Protein AF-A0A9Q4C3S9-F1 (afdb_monomer_lite)

Organism: NCBI:txid2487751

Structure (mmCIF, N/CA/C/O backbone):
data_AF-A0A9Q4C3S9-F1
#
_entry.id   AF-A0A9Q4C3S9-F1
#
loop_
_atom_site.group_PDB
_atom_site.id
_atom_site.type_symbol
_atom_site.label_atom_id
_atom_site.label_alt_id
_atom_site.label_comp_id
_atom_site.label_asym_id
_atom_site.label_entity_id
_atom_site.label_seq_id
_atom_site.pdbx_PDB_ins_code
_atom_site.Cartn_x
_atom_site.Cartn_y
_atom_site.Cartn_z
_atom_site.occupancy
_atom_site.B_iso_or_equiv
_atom_site.auth_seq_id
_atom_site.auth_comp_id
_atom_site.auth_asym_id
_atom_site.auth_atom_id
_atom_site.pdbx_PDB_model_num
ATOM 1 N N . MET A 1 1 ? -2.714 23.798 -2.461 1.00 34.53 1 MET A N 1
ATOM 2 C CA . MET A 1 1 ? -2.244 24.152 -1.114 1.00 34.53 1 MET A CA 1
ATOM 3 C C . MET A 1 1 ? -1.285 23.068 -0.684 1.00 34.53 1 MET A C 1
ATOM 5 O O . MET A 1 1 ? -1.230 22.020 -1.309 1.00 34.53 1 MET A O 1
ATOM 9 N N . THR A 1 2 ? -0.421 23.395 0.258 1.00 41.03 2 THR A N 1
ATOM 10 C CA . THR A 1 2 ? 0.758 22.618 0.644 1.00 41.03 2 THR A CA 1
ATOM 11 C C . THR A 1 2 ? 0.337 21.403 1.474 1.00 41.03 2 THR A C 1
ATOM 13 O O . THR A 1 2 ? -0.752 21.423 2.033 1.00 41.03 2 THR A O 1
ATOM 16 N N . ALA A 1 3 ? 1.193 20.388 1.615 1.00 50.19 3 ALA A N 1
ATOM 17 C CA . ALA A 1 3 ? 0.978 19.125 2.346 1.00 50.19 3 ALA A CA 1
ATOM 18 C C . ALA A 1 3 ? 0.437 19.213 3.807 1.00 50.19 3 ALA A C 1
ATOM 20 O O . ALA A 1 3 ? 0.318 18.208 4.502 1.00 50.19 3 ALA A O 1
ATOM 21 N N . ALA A 1 4 ? 0.077 20.402 4.291 1.00 53.09 4 ALA A N 1
ATOM 22 C CA . ALA A 1 4 ? -0.572 20.691 5.562 1.00 53.09 4 ALA A CA 1
ATOM 23 C C . ALA A 1 4 ? -1.876 19.906 5.810 1.00 53.09 4 A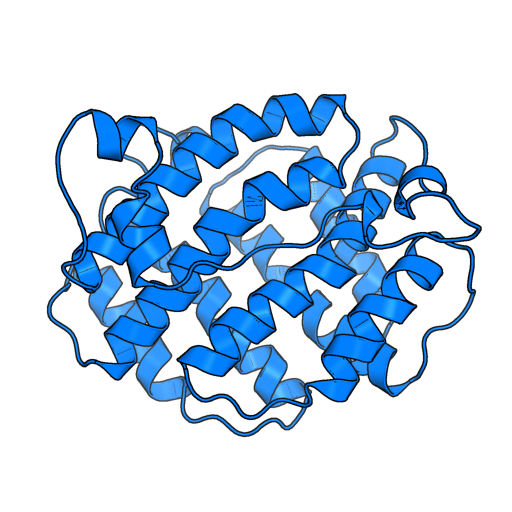LA A C 1
ATOM 25 O O . ALA A 1 4 ? -2.147 19.601 6.967 1.00 53.09 4 ALA A O 1
ATOM 26 N N . LYS A 1 5 ? -2.644 19.530 4.774 1.00 59.22 5 LYS A N 1
ATOM 27 C CA . LYS A 1 5 ? -3.830 18.660 4.923 1.00 59.22 5 LYS A CA 1
ATOM 28 C C . LYS A 1 5 ? -3.496 17.203 5.278 1.00 59.22 5 LYS A C 1
ATOM 30 O O . LYS A 1 5 ? -4.369 16.503 5.758 1.00 59.22 5 LYS A O 1
ATOM 35 N N . LEU A 1 6 ? -2.243 16.772 5.111 1.00 61.88 6 LEU A N 1
ATOM 36 C CA . LEU A 1 6 ? -1.779 15.426 5.478 1.00 61.88 6 LEU A CA 1
ATOM 37 C C . LEU A 1 6 ? -0.912 15.455 6.741 1.00 61.88 6 LEU A C 1
ATOM 39 O O . LEU A 1 6 ? -1.034 14.622 7.638 1.00 61.88 6 LEU A O 1
ATOM 43 N N . VAL A 1 7 ? -0.043 16.462 6.873 1.00 63.81 7 VAL A N 1
ATOM 44 C CA . VAL A 1 7 ? 0.947 16.521 7.966 1.00 63.81 7 VAL A CA 1
ATOM 45 C C . VAL A 1 7 ? 0.758 17.669 8.945 1.00 63.81 7 VAL A C 1
ATOM 47 O O . VAL A 1 7 ? 1.501 17.765 9.921 1.00 63.81 7 VAL A O 1
ATOM 50 N N . GLY A 1 8 ? -0.268 18.500 8.758 1.00 63.53 8 GLY A N 1
ATOM 51 C CA . GLY A 1 8 ? -0.639 19.525 9.729 1.00 63.53 8 GLY A CA 1
ATOM 52 C C . GLY A 1 8 ? -0.979 18.916 11.097 1.00 63.53 8 GLY A C 1
ATOM 53 O O . GLY A 1 8 ? -1.392 17.758 11.160 1.00 63.53 8 GLY A O 1
ATOM 54 N N . PRO A 1 9 ? -0.846 19.660 12.208 1.00 65.94 9 PRO A N 1
ATOM 55 C CA . PRO A 1 9 ? -1.067 19.118 13.555 1.00 65.94 9 PRO A CA 1
ATOM 56 C C . PRO A 1 9 ? -2.466 18.529 13.805 1.00 65.94 9 PRO A C 1
ATOM 58 O O . PRO A 1 9 ? -2.627 17.723 14.715 1.00 65.94 9 PRO A O 1
ATOM 61 N N . ARG A 1 10 ? -3.468 18.949 13.021 1.00 71.19 10 ARG A N 1
ATOM 62 C CA . ARG A 1 10 ? -4.856 18.461 13.087 1.00 71.19 10 ARG A CA 1
ATOM 63 C C . ARG A 1 10 ? -5.259 17.543 11.933 1.00 71.19 10 ARG A C 1
ATOM 65 O O . ARG A 1 10 ? -6.343 17.008 11.975 1.00 71.19 10 ARG A O 1
ATOM 72 N N . ALA A 1 11 ? -4.415 17.392 10.918 1.00 75.56 11 ALA A N 1
ATOM 73 C CA . ALA A 1 11 ? -4.713 16.530 9.779 1.00 75.56 11 ALA A CA 1
ATOM 74 C C . ALA A 1 11 ? -4.618 15.051 10.163 1.00 75.56 11 ALA A C 1
ATOM 76 O O . ALA A 1 11 ? -3.707 14.718 10.929 1.00 75.56 11 ALA A O 1
ATOM 77 N N . LEU A 1 12 ? -5.443 14.188 9.560 1.00 79.25 12 LEU A N 1
ATOM 78 C CA . LEU A 1 12 ? -5.367 12.723 9.695 1.00 79.25 12 LEU A CA 1
ATOM 79 C C . LEU A 1 12 ? -5.241 12.288 11.161 1.00 79.25 12 LEU A C 1
ATOM 81 O O . LEU A 1 12 ? -4.378 11.477 11.509 1.00 79.25 12 LEU A O 1
ATOM 85 N N . ARG A 1 13 ? -5.970 12.964 12.053 1.00 79.94 13 ARG A N 1
ATOM 86 C CA . ARG A 1 13 ? -5.838 12.744 13.494 1.00 79.94 13 ARG A CA 1
ATOM 87 C C . ARG A 1 13 ? -6.873 11.744 13.971 1.00 79.94 13 ARG A C 1
ATOM 89 O O . ARG A 1 13 ? -6.546 10.913 14.819 1.00 79.94 13 ARG A O 1
ATOM 96 N N . ASP A 1 14 ? -8.078 11.890 13.450 1.00 86.75 14 ASP A N 1
ATOM 97 C CA . ASP A 1 14 ? -9.255 11.148 13.856 1.00 86.75 14 ASP A CA 1
ATOM 98 C C . ASP A 1 14 ? -9.712 10.253 12.681 1.00 86.75 14 ASP A C 1
ATOM 100 O O . ASP A 1 14 ? -9.332 10.523 11.536 1.00 86.75 14 ASP A O 1
ATOM 104 N N . PRO A 1 15 ? -10.468 9.164 12.929 1.00 91.19 15 PRO A N 1
ATOM 105 C CA . PRO A 1 15 ? -10.855 8.217 11.877 1.00 91.19 15 PRO A CA 1
ATOM 106 C C . PRO A 1 15 ? -11.535 8.886 10.676 1.00 91.19 15 PRO A C 1
ATOM 108 O O . PRO A 1 15 ? -11.238 8.549 9.536 1.00 91.19 15 PRO A O 1
ATOM 111 N N . GLU A 1 16 ? -12.364 9.896 10.936 1.00 90.69 16 GLU A N 1
ATOM 112 C CA . GLU A 1 16 ? -13.110 10.665 9.934 1.00 90.69 16 GLU A CA 1
ATOM 113 C C . GLU A 1 16 ? -12.187 11.361 8.920 1.00 90.69 16 GLU A C 1
ATOM 115 O O . GLU A 1 16 ? -12.502 11.435 7.737 1.00 90.69 16 GLU A O 1
ATOM 120 N N . ASP A 1 17 ? -11.019 11.837 9.368 1.00 86.12 17 ASP A N 1
ATOM 121 C CA . ASP A 1 17 ? -10.041 12.499 8.497 1.00 86.12 17 ASP A CA 1
ATOM 122 C C . ASP A 1 17 ? -9.321 11.504 7.574 1.00 86.12 17 ASP A C 1
ATOM 124 O O . ASP A 1 17 ? -8.824 11.878 6.507 1.00 86.12 17 ASP A O 1
ATOM 128 N N . VAL A 1 18 ? -9.171 10.262 8.046 1.00 88.94 18 VAL A N 1
ATOM 129 C CA . VAL A 1 18 ? -8.422 9.195 7.371 1.00 88.94 18 VAL A CA 1
ATOM 130 C C . VAL A 1 18 ? -9.334 8.350 6.489 1.00 88.94 18 VAL A C 1
ATOM 132 O O . VAL A 1 18 ? -8.832 7.695 5.585 1.00 88.94 18 VAL A O 1
ATOM 135 N N . GLU A 1 19 ? -10.653 8.388 6.689 1.00 92.75 19 GLU A N 1
ATOM 136 C CA . GLU A 1 19 ? -11.596 7.576 5.918 1.00 92.75 19 GLU A CA 1
ATOM 137 C C . GLU A 1 19 ? -11.444 7.723 4.402 1.00 92.75 19 GLU A C 1
ATOM 139 O O . GLU A 1 19 ? -11.327 6.684 3.755 1.00 92.75 19 GLU A O 1
ATOM 144 N N . PRO A 1 20 ? -11.336 8.936 3.818 1.00 85.31 20 PRO A N 1
ATOM 145 C CA . PRO A 1 20 ? -11.212 9.052 2.368 1.00 85.31 20 PRO A CA 1
ATOM 146 C C . PRO A 1 20 ? -9.951 8.359 1.851 1.00 85.31 20 PRO A C 1
ATOM 148 O O . PRO A 1 20 ? -9.968 7.728 0.802 1.00 85.31 20 PRO A O 1
ATOM 151 N N . TYR A 1 21 ? -8.867 8.450 2.623 1.00 81.69 21 TYR A N 1
ATOM 152 C CA . TYR A 1 21 ? -7.589 7.821 2.321 1.00 81.69 21 TYR A CA 1
ATOM 153 C C . TYR A 1 21 ? -7.654 6.292 2.437 1.00 81.69 21 TYR A C 1
ATOM 155 O O . TYR A 1 21 ? -7.238 5.597 1.515 1.00 81.69 21 TYR A O 1
ATOM 163 N N . PHE A 1 22 ? -8.218 5.781 3.536 1.00 92.25 22 PHE A N 1
ATOM 164 C CA . PHE A 1 22 ? -8.431 4.348 3.756 1.00 92.25 22 PHE A CA 1
ATOM 165 C C . PHE A 1 22 ? -9.322 3.740 2.672 1.00 92.25 22 PHE A C 1
ATOM 167 O O . PHE A 1 22 ? -9.002 2.676 2.147 1.00 92.25 22 PHE A O 1
ATOM 174 N N . ARG A 1 23 ? -10.417 4.425 2.325 1.00 92.88 23 ARG A N 1
ATOM 175 C CA . ARG A 1 23 ? -11.394 3.953 1.347 1.00 92.88 23 ARG A CA 1
ATOM 176 C C . ARG A 1 23 ? -10.734 3.637 0.015 1.00 92.88 23 ARG A C 1
ATOM 178 O O . ARG A 1 23 ? -11.004 2.578 -0.527 1.00 92.88 23 ARG A O 1
ATOM 185 N N . PHE A 1 24 ? -9.837 4.496 -0.472 1.00 87.50 24 PHE A N 1
ATOM 186 C CA . PHE A 1 24 ? -9.165 4.221 -1.739 1.00 87.50 24 PHE A CA 1
ATOM 187 C C . PHE A 1 24 ? -8.281 2.968 -1.673 1.00 87.50 24 PHE A C 1
ATOM 189 O O . PHE A 1 24 ? -8.322 2.158 -2.586 1.00 87.50 24 PHE A O 1
ATOM 196 N N . GLY A 1 25 ? -7.529 2.761 -0.586 1.00 90.94 25 GLY A N 1
ATOM 197 C CA . GLY A 1 25 ? -6.740 1.534 -0.418 1.00 90.94 25 GLY A CA 1
ATOM 198 C C . GLY A 1 25 ? -7.613 0.281 -0.271 1.00 90.94 25 GLY A C 1
ATOM 199 O O . GLY A 1 25 ? -7.271 -0.782 -0.777 1.00 90.94 25 GLY A O 1
ATOM 200 N N . ALA A 1 26 ? -8.760 0.394 0.398 1.00 94.69 26 ALA A N 1
ATOM 201 C CA . ALA A 1 26 ? -9.690 -0.717 0.576 1.00 94.69 26 ALA A CA 1
ATOM 202 C C . ALA A 1 26 ? -10.427 -1.086 -0.728 1.00 94.69 26 ALA A C 1
ATOM 204 O O . ALA A 1 26 ? -10.546 -2.269 -1.040 1.00 94.69 26 ALA A O 1
ATOM 205 N N . GLU A 1 27 ? -10.879 -0.084 -1.491 1.00 93.19 27 GLU A N 1
ATOM 206 C CA . GLU A 1 27 ? -11.454 -0.244 -2.837 1.00 93.19 27 GLU A CA 1
ATOM 207 C C . GLU A 1 27 ? -10.416 -0.855 -3.793 1.00 93.19 27 GLU A C 1
ATOM 209 O O . GLU A 1 27 ? -10.721 -1.832 -4.468 1.00 93.19 27 GLU A O 1
ATOM 214 N N . TYR A 1 28 ? -9.159 -0.399 -3.747 1.00 91.31 28 TYR A N 1
ATOM 215 C CA . TYR A 1 28 ? -8.063 -0.948 -4.553 1.00 91.31 28 TYR A CA 1
ATOM 216 C C . TYR A 1 28 ? -7.867 -2.462 -4.370 1.00 91.31 28 TYR A C 1
ATOM 218 O O . TYR A 1 28 ? -7.682 -3.193 -5.343 1.00 91.31 28 TYR A O 1
ATOM 226 N N . VAL A 1 29 ? -7.933 -2.964 -3.130 1.00 94.88 29 VAL A N 1
ATOM 227 C CA . VAL A 1 29 ? -7.780 -4.408 -2.867 1.00 94.88 29 VAL A CA 1
ATOM 228 C C . VAL A 1 29 ? -8.888 -5.216 -3.543 1.00 94.88 29 VAL A C 1
ATOM 230 O O . VAL A 1 29 ? -8.618 -6.290 -4.087 1.00 94.88 29 VAL A O 1
ATOM 233 N N . VAL A 1 30 ? -10.118 -4.695 -3.502 1.00 95.50 30 VAL A N 1
ATOM 234 C CA . VAL A 1 30 ? -11.287 -5.292 -4.156 1.00 95.50 30 VAL A CA 1
ATOM 235 C C . VAL A 1 30 ? -11.129 -5.250 -5.670 1.00 95.50 30 VAL A C 1
ATOM 237 O O . VAL A 1 30 ? -11.227 -6.294 -6.302 1.00 95.50 30 VAL A O 1
ATOM 240 N N . ASP A 1 31 ? -10.801 -4.090 -6.234 1.00 93.25 31 ASP A N 1
ATOM 241 C CA . ASP A 1 31 ? -10.707 -3.900 -7.682 1.00 93.25 31 ASP A CA 1
ATOM 242 C C . ASP A 1 31 ? -9.634 -4.801 -8.312 1.00 93.25 31 ASP A C 1
ATOM 244 O O . ASP A 1 31 ? -9.866 -5.418 -9.356 1.00 93.25 31 ASP A O 1
ATOM 248 N N . VAL A 1 32 ? -8.470 -4.943 -7.664 1.00 94.31 32 VAL A N 1
ATOM 249 C CA . VAL A 1 32 ? -7.424 -5.876 -8.114 1.00 94.31 32 VAL A CA 1
ATOM 250 C C . VAL A 1 32 ? -7.902 -7.323 -7.997 1.00 94.31 32 VAL A C 1
ATOM 252 O O . VAL A 1 32 ? -7.694 -8.098 -8.931 1.00 94.31 32 VAL A O 1
ATOM 255 N N . ALA A 1 33 ? -8.558 -7.698 -6.892 1.00 96.06 33 ALA A N 1
ATOM 256 C CA . ALA A 1 33 ? -9.065 -9.058 -6.725 1.00 96.06 33 ALA A CA 1
ATOM 257 C C . ALA A 1 33 ? -10.107 -9.405 -7.803 1.00 96.06 33 ALA A C 1
ATOM 259 O O . ALA A 1 33 ? -9.981 -10.429 -8.473 1.00 96.06 33 ALA A O 1
ATOM 260 N N . ASP A 1 34 ? -11.075 -8.518 -8.035 1.00 95.31 34 ASP A N 1
ATOM 261 C CA . ASP A 1 34 ? -12.106 -8.671 -9.061 1.00 95.31 34 ASP A CA 1
ATOM 262 C C . ASP A 1 34 ? -11.497 -8.749 -10.468 1.00 95.31 34 ASP A C 1
ATOM 264 O O . ASP A 1 34 ? -11.872 -9.615 -11.263 1.00 95.31 34 ASP A O 1
ATOM 268 N N . THR A 1 35 ? -10.516 -7.891 -10.769 1.00 94.06 35 THR A N 1
ATOM 269 C CA . THR A 1 35 ? -9.832 -7.871 -12.074 1.00 94.06 35 THR A CA 1
ATOM 270 C C . THR A 1 35 ? -9.058 -9.162 -12.331 1.00 94.06 35 THR A C 1
ATOM 272 O O . THR A 1 35 ? -9.098 -9.692 -13.441 1.00 94.06 35 THR A O 1
ATOM 275 N N . MET A 1 36 ? -8.389 -9.698 -11.307 1.00 95.94 36 MET A N 1
ATOM 276 C CA . MET A 1 36 ? -7.619 -10.942 -11.404 1.00 95.94 36 MET A CA 1
ATOM 277 C C . MET A 1 36 ? -8.478 -12.208 -11.245 1.00 95.94 36 MET A C 1
ATOM 279 O O . MET A 1 36 ? -7.972 -13.321 -11.398 1.00 95.94 36 MET A O 1
ATOM 283 N N . GLY A 1 37 ? -9.775 -12.070 -10.941 1.00 96.38 37 GLY A N 1
ATOM 284 C CA . GLY A 1 37 ? -10.670 -13.199 -10.670 1.00 96.38 37 GLY A CA 1
ATOM 285 C C . GLY A 1 37 ? -10.353 -13.936 -9.363 1.00 96.38 37 GLY A C 1
ATOM 286 O O . GLY A 1 37 ? -10.619 -15.133 -9.239 1.00 96.38 37 GLY A O 1
ATOM 287 N N . TRP A 1 38 ? -9.757 -13.233 -8.406 1.00 97.50 38 TRP A N 1
ATOM 288 C CA . TRP A 1 38 ? -9.361 -13.712 -7.088 1.00 97.50 38 TRP A CA 1
ATOM 289 C C . TRP A 1 38 ? -10.532 -13.670 -6.099 1.00 97.50 38 TRP A C 1
ATOM 291 O O . TRP A 1 38 ? -11.330 -12.736 -6.080 1.00 97.50 38 TRP A O 1
ATOM 301 N N . SER A 1 39 ? -10.663 -14.711 -5.276 1.00 97.38 39 SER A N 1
ATOM 302 C CA . SER A 1 39 ? -11.813 -14.878 -4.380 1.00 97.38 39 SER A CA 1
ATOM 303 C C . SER A 1 39 ? -11.699 -13.979 -3.147 1.00 97.38 39 SER A C 1
ATOM 305 O O . SER A 1 39 ? -10.658 -13.945 -2.487 1.00 97.38 39 SER A O 1
ATOM 307 N N . HIS A 1 40 ? -12.783 -13.276 -2.799 1.00 96.94 40 HIS A N 1
ATOM 308 C CA . HIS A 1 40 ? -12.847 -12.419 -1.615 1.00 96.94 40 HIS A CA 1
ATOM 309 C C . HIS A 1 40 ? -14.294 -12.186 -1.134 1.00 96.94 40 HIS A C 1
ATOM 311 O O . HIS A 1 40 ? -15.263 -12.390 -1.865 1.00 96.94 40 HIS A O 1
ATOM 317 N N . THR A 1 41 ? -14.456 -11.719 0.111 1.00 94.50 41 THR A N 1
ATOM 318 C CA . THR A 1 41 ? -15.764 -11.349 0.700 1.00 94.50 41 THR A CA 1
ATOM 319 C C . THR A 1 41 ? -15.794 -9.911 1.224 1.00 94.50 41 THR A C 1
ATOM 321 O O . THR A 1 41 ? -16.568 -9.584 2.122 1.00 94.50 41 THR A O 1
ATOM 324 N N . LEU A 1 42 ? -14.928 -9.045 0.692 1.00 95.12 42 LEU A N 1
ATOM 325 C CA . LEU A 1 42 ? -14.623 -7.745 1.299 1.00 95.12 42 LEU A CA 1
ATOM 326 C C . LEU A 1 42 ? -15.687 -6.666 1.093 1.00 95.12 42 LEU A C 1
ATOM 328 O O . LEU A 1 42 ? -15.739 -5.753 1.906 1.00 95.12 42 LEU A O 1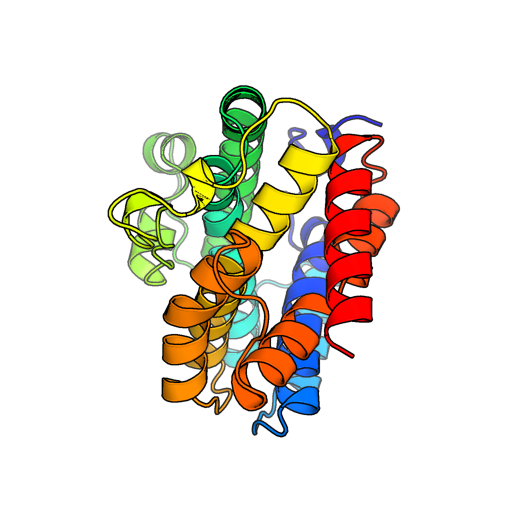
ATOM 332 N N . ASN A 1 43 ? -16.541 -6.756 0.067 1.00 92.56 43 ASN A N 1
ATOM 333 C CA . ASN A 1 43 ? -17.463 -5.672 -0.309 1.00 92.56 43 ASN A CA 1
ATOM 334 C C . ASN A 1 43 ? -18.263 -5.105 0.884 1.00 92.56 43 ASN A C 1
ATOM 336 O O . ASN A 1 43 ? -18.221 -3.906 1.150 1.00 92.56 43 ASN A O 1
ATOM 340 N N . GLY A 1 44 ? -18.910 -5.970 1.674 1.00 94.12 44 GLY A N 1
ATOM 341 C CA . GLY A 1 44 ? -19.652 -5.533 2.865 1.00 94.12 44 GLY A CA 1
ATOM 342 C C . GLY A 1 44 ? -18.757 -5.016 3.999 1.00 94.12 44 GLY A C 1
ATOM 343 O O . GLY A 1 44 ? -19.126 -4.079 4.704 1.00 94.12 44 GLY A O 1
ATOM 344 N N . THR A 1 45 ? -17.564 -5.591 4.166 1.00 97.06 45 THR A N 1
ATOM 345 C CA . THR A 1 45 ? -16.591 -5.167 5.185 1.00 97.06 45 THR A CA 1
ATOM 346 C C . THR A 1 45 ? -16.004 -3.790 4.861 1.00 97.06 45 THR A C 1
ATOM 348 O O . THR A 1 45 ? -15.841 -2.981 5.771 1.00 97.06 45 THR A O 1
ATOM 351 N N . VAL A 1 46 ? -15.741 -3.488 3.583 1.00 97.44 46 VAL A N 1
ATOM 352 C CA . VAL A 1 46 ? -15.269 -2.172 3.114 1.00 97.44 46 VAL A CA 1
ATOM 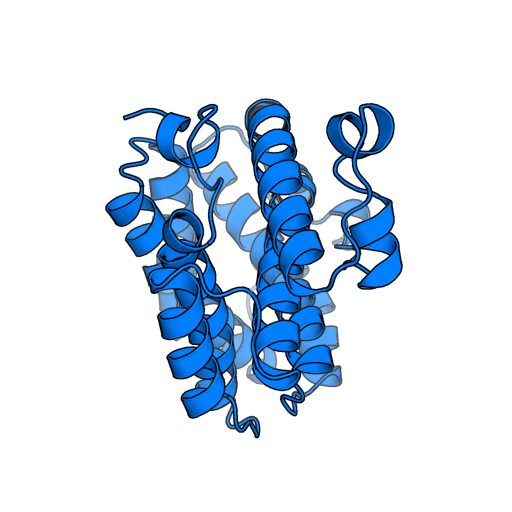353 C C . VAL A 1 46 ? -16.319 -1.098 3.386 1.00 97.44 46 VAL A C 1
ATOM 355 O O . VAL A 1 46 ? -15.991 -0.051 3.950 1.00 97.44 46 VAL A O 1
ATOM 358 N N . GLU A 1 47 ? -17.583 -1.358 3.040 1.00 97.12 47 GLU A N 1
ATOM 359 C CA . GLU A 1 47 ? -18.688 -0.428 3.296 1.00 97.12 47 GLU A CA 1
ATOM 360 C C . GLU A 1 47 ? -18.834 -0.117 4.793 1.00 97.12 47 GLU A C 1
ATOM 362 O O . GLU A 1 47 ? -18.893 1.056 5.182 1.00 97.12 47 GLU A O 1
ATOM 367 N N . GLU A 1 48 ? -18.829 -1.151 5.641 1.00 97.12 48 GLU A N 1
ATOM 368 C CA . GLU A 1 48 ? -18.929 -0.989 7.093 1.00 97.12 48 GLU A CA 1
ATOM 369 C C . GLU A 1 48 ? -17.711 -0.273 7.684 1.00 97.12 48 GLU A C 1
ATOM 371 O O . GLU A 1 48 ? -17.875 0.589 8.551 1.00 97.12 48 GLU A O 1
ATOM 376 N N . ALA A 1 49 ? -16.500 -0.573 7.205 1.00 97.56 49 ALA A N 1
ATOM 377 C CA . ALA A 1 49 ? -15.275 0.097 7.631 1.00 97.56 49 ALA A CA 1
ATOM 378 C C . ALA A 1 49 ? -15.321 1.599 7.326 1.00 97.56 49 ALA A C 1
ATOM 380 O O . ALA A 1 49 ? -15.089 2.425 8.213 1.00 97.56 49 ALA A O 1
ATOM 381 N N . CYS A 1 50 ? -15.700 1.960 6.098 1.00 96.94 50 CYS A N 1
ATOM 382 C CA . CYS A 1 50 ? -15.855 3.352 5.687 1.00 96.94 50 CYS A CA 1
ATOM 383 C C . CYS A 1 50 ? -16.936 4.060 6.518 1.00 96.94 50 CYS A C 1
ATOM 385 O O . CYS A 1 50 ? -16.738 5.174 7.004 1.00 96.94 50 CYS A O 1
ATOM 387 N N . GLU A 1 51 ? -18.083 3.414 6.748 1.00 97.38 51 GLU A N 1
ATOM 388 C CA . GLU A 1 51 ? -19.130 3.973 7.607 1.00 97.38 51 GLU A CA 1
ATOM 389 C C . GLU A 1 51 ? -18.657 4.141 9.060 1.00 97.38 51 GLU A C 1
ATOM 391 O O . GLU A 1 51 ? -18.952 5.153 9.701 1.00 97.38 51 GLU A O 1
ATOM 396 N N . ALA A 1 52 ? -17.935 3.167 9.611 1.00 97.06 52 ALA A N 1
ATOM 397 C CA . ALA A 1 52 ? -17.397 3.244 10.961 1.00 97.06 52 ALA A CA 1
ATOM 398 C C . ALA A 1 52 ? -16.419 4.414 11.107 1.00 97.06 52 ALA A C 1
ATOM 400 O O . ALA A 1 52 ? -16.595 5.228 12.016 1.00 97.06 52 ALA A O 1
ATOM 401 N N . MET A 1 53 ? -15.465 4.555 10.182 1.00 96.75 53 MET A N 1
ATOM 402 C CA . MET A 1 53 ? -14.495 5.651 10.197 1.00 96.75 53 MET A CA 1
ATOM 403 C C . MET A 1 53 ? -15.166 7.020 10.028 1.00 96.75 53 MET A C 1
ATOM 405 O O . MET A 1 53 ? -14.874 7.925 10.810 1.00 96.75 53 MET A O 1
ATOM 409 N N . ARG A 1 54 ? -16.132 7.164 9.104 1.00 95.81 54 ARG A N 1
ATOM 410 C CA . ARG A 1 54 ? -16.923 8.404 8.929 1.00 95.81 54 ARG A CA 1
ATOM 411 C C . ARG A 1 54 ? -17.696 8.825 10.174 1.00 95.81 54 ARG A C 1
ATOM 413 O O . ARG A 1 54 ? -17.941 10.009 10.365 1.00 95.81 54 ARG A O 1
ATOM 420 N N . ASN A 1 55 ? -18.098 7.866 11.004 1.00 95.44 55 ASN A N 1
ATOM 421 C CA . ASN A 1 55 ? -18.814 8.122 12.253 1.00 95.44 55 ASN A CA 1
ATOM 422 C C . ASN A 1 55 ? -17.889 8.134 13.485 1.00 95.44 55 ASN A C 1
ATOM 424 O O . ASN A 1 55 ? -18.383 8.119 14.614 1.00 95.44 55 ASN A O 1
ATOM 428 N N . GLY A 1 56 ? -16.563 8.091 13.295 1.00 94.31 56 GLY A N 1
ATOM 429 C CA . GLY A 1 56 ? -15.586 8.059 14.386 1.00 94.31 56 GLY A CA 1
ATOM 430 C C . GLY A 1 56 ? -15.679 6.814 15.280 1.00 94.31 56 GLY A C 1
ATOM 431 O O . GLY A 1 56 ? -15.208 6.838 16.419 1.00 94.31 56 GLY A O 1
ATOM 432 N N . ARG A 1 57 ? -16.305 5.730 14.803 1.00 95.69 57 ARG A N 1
ATOM 433 C CA . ARG A 1 57 ? -16.476 4.484 15.559 1.00 95.69 57 ARG A CA 1
ATOM 434 C C . ARG A 1 57 ? -15.205 3.646 15.477 1.00 95.69 57 ARG A C 1
ATOM 436 O O . ARG A 1 57 ? -14.784 3.249 14.392 1.00 95.69 57 ARG A O 1
ATOM 443 N N . THR A 1 58 ? -14.623 3.370 16.640 1.00 94.19 58 THR A N 1
ATOM 444 C CA . THR A 1 58 ? -13.429 2.521 16.787 1.00 94.19 58 THR A CA 1
ATOM 445 C C . THR A 1 58 ? -13.732 1.164 17.416 1.00 94.19 58 THR A C 1
ATOM 447 O O . THR A 1 58 ? -12.876 0.296 17.393 1.00 94.19 58 THR A O 1
ATOM 450 N N . ASP A 1 59 ? -14.928 0.992 17.983 1.00 94.75 59 ASP A N 1
ATOM 451 C CA . ASP A 1 59 ? -15.459 -0.298 18.432 1.00 94.75 59 ASP A CA 1
ATOM 452 C C . ASP A 1 59 ? -16.226 -0.915 17.256 1.00 94.75 59 ASP A C 1
ATOM 454 O O . ASP A 1 59 ? -17.326 -0.467 16.913 1.00 94.75 59 ASP A O 1
ATOM 458 N N . VAL A 1 60 ? -15.574 -1.840 16.556 1.00 96.56 60 VAL A N 1
ATOM 459 C CA . VAL A 1 60 ? -16.032 -2.444 15.298 1.00 96.56 60 VAL A CA 1
ATOM 460 C C . VAL A 1 60 ? -15.835 -3.957 15.352 1.00 96.56 60 VAL A C 1
ATOM 462 O O . VAL A 1 60 ? -15.185 -4.475 16.255 1.00 96.56 60 VAL A O 1
ATOM 465 N N . ARG A 1 61 ? -16.418 -4.681 14.394 1.00 96.81 61 ARG A N 1
ATOM 466 C CA . ARG A 1 61 ? -16.228 -6.132 14.270 1.00 96.81 61 ARG A CA 1
ATOM 467 C C . ARG A 1 61 ? -14.769 -6.460 13.912 1.00 96.81 61 ARG A C 1
ATOM 469 O O . ARG A 1 61 ? -14.116 -5.672 13.232 1.00 96.81 61 ARG A O 1
ATOM 476 N N . ASP A 1 62 ? -14.287 -7.633 14.316 1.00 96.88 62 ASP A N 1
ATOM 477 C CA . ASP A 1 62 ? -12.887 -8.055 14.130 1.00 96.88 62 ASP A CA 1
ATOM 478 C C . ASP A 1 62 ? -12.424 -8.033 12.658 1.00 96.88 62 ASP A C 1
ATOM 480 O O . ASP A 1 62 ? -11.284 -7.672 12.363 1.00 96.88 62 ASP A O 1
ATOM 484 N N . ASP A 1 63 ? -13.301 -8.386 11.713 1.00 97.12 63 ASP A N 1
ATOM 485 C CA . ASP A 1 63 ? -13.026 -8.342 10.270 1.00 97.12 63 ASP A CA 1
ATOM 486 C C . ASP A 1 63 ? -12.858 -6.901 9.761 1.00 97.12 63 ASP A C 1
ATOM 488 O O . ASP A 1 63 ? -11.949 -6.611 8.980 1.00 97.12 63 ASP A O 1
ATOM 492 N N . VAL A 1 64 ? -13.691 -5.981 10.253 1.00 98.06 64 VAL A N 1
ATOM 493 C CA . VAL A 1 64 ? -13.604 -4.541 9.967 1.00 98.06 64 VAL A CA 1
ATOM 494 C C . VAL A 1 64 ? -12.339 -3.936 10.578 1.00 98.06 64 VAL A C 1
ATOM 496 O O . VAL A 1 64 ? -11.634 -3.181 9.908 1.00 98.06 64 VAL A O 1
ATOM 499 N N . GLU A 1 65 ? -12.018 -4.287 11.826 1.00 97.88 65 GLU A N 1
ATOM 500 C CA . GLU A 1 65 ? -10.783 -3.865 12.494 1.00 97.88 65 GLU A CA 1
ATOM 501 C C . GLU A 1 65 ? -9.551 -4.321 11.706 1.00 97.88 65 GLU A C 1
ATOM 503 O O . GLU A 1 65 ? -8.667 -3.512 11.415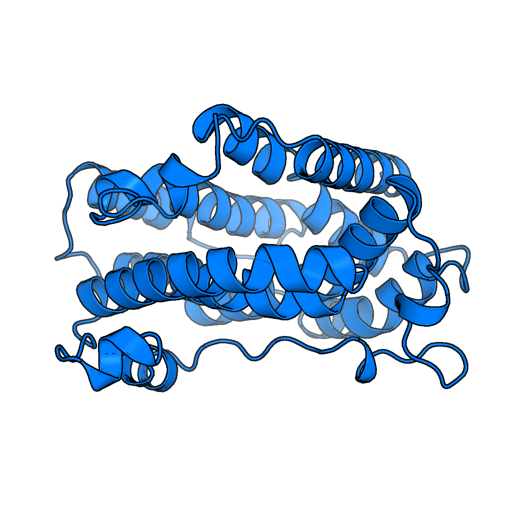 1.00 97.88 65 GLU A O 1
ATOM 508 N N . THR A 1 66 ? -9.521 -5.599 11.318 1.00 97.69 66 THR A N 1
ATOM 509 C CA . THR A 1 66 ? -8.407 -6.206 10.581 1.00 97.69 66 THR A CA 1
ATOM 510 C C . THR A 1 66 ? -8.193 -5.518 9.238 1.00 97.69 66 THR A C 1
ATOM 512 O O . THR A 1 66 ? -7.054 -5.192 8.897 1.00 97.69 66 THR A O 1
ATOM 515 N N . LEU A 1 67 ? -9.269 -5.232 8.497 1.00 98.25 67 LEU A N 1
ATOM 516 C CA . LEU A 1 67 ? -9.194 -4.498 7.234 1.00 98.25 67 LEU A CA 1
ATOM 517 C C . LEU A 1 67 ? -8.624 -3.085 7.434 1.00 98.25 67 LEU A C 1
ATOM 519 O O . LEU A 1 67 ? -7.656 -2.715 6.766 1.00 98.25 67 LEU A O 1
ATOM 523 N N . ILE A 1 68 ? -9.180 -2.313 8.377 1.00 97.88 68 ILE A N 1
ATOM 524 C CA . ILE A 1 68 ? -8.724 -0.943 8.666 1.00 97.88 68 ILE A CA 1
ATOM 525 C C . ILE A 1 68 ? -7.253 -0.944 9.075 1.00 97.88 68 ILE A C 1
ATOM 527 O O . ILE A 1 68 ? -6.452 -0.187 8.523 1.00 97.88 68 ILE A O 1
ATOM 531 N N . ALA A 1 69 ? -6.881 -1.797 10.029 1.00 97.12 69 ALA A N 1
ATOM 532 C CA . ALA A 1 69 ? -5.521 -1.872 10.536 1.00 97.12 69 ALA A CA 1
ATOM 533 C C . ALA A 1 69 ? -4.527 -2.262 9.435 1.00 97.12 69 ALA A C 1
ATOM 535 O O . ALA A 1 69 ? -3.479 -1.626 9.324 1.00 97.12 69 ALA A O 1
ATOM 536 N N . SER A 1 70 ? -4.865 -3.248 8.600 1.00 97.44 70 SER A N 1
ATOM 537 C CA . SER A 1 70 ? -3.975 -3.740 7.543 1.00 97.44 70 SER A CA 1
ATOM 538 C C . SER A 1 70 ? -3.703 -2.667 6.491 1.00 97.44 70 SER A C 1
ATOM 540 O O . SER A 1 70 ? -2.543 -2.335 6.249 1.00 97.44 70 SER A O 1
ATOM 542 N N . VAL A 1 71 ? -4.748 -2.045 5.938 1.00 96.75 71 VAL A N 1
ATOM 543 C CA . VAL A 1 71 ? -4.602 -0.972 4.936 1.00 96.75 71 VAL A CA 1
ATOM 544 C C . VAL A 1 71 ? -3.812 0.206 5.517 1.00 96.75 71 VAL A C 1
ATOM 546 O O . VAL A 1 71 ? -2.818 0.654 4.944 1.00 96.75 71 VAL A O 1
ATOM 549 N N . VAL A 1 72 ? -4.183 0.669 6.715 1.00 95.19 72 VAL A N 1
ATOM 550 C CA . VAL A 1 72 ? -3.552 1.838 7.346 1.00 95.19 72 VAL A CA 1
ATOM 551 C C . VAL A 1 72 ? -2.082 1.581 7.705 1.00 95.19 72 VAL A C 1
ATOM 553 O O . VAL A 1 72 ? -1.256 2.490 7.577 1.00 95.19 72 VAL A O 1
ATOM 556 N N . VAL A 1 73 ? -1.721 0.375 8.157 1.00 96.19 73 VAL A N 1
ATOM 557 C CA . VAL A 1 73 ? -0.321 0.011 8.449 1.00 96.19 73 VAL A CA 1
ATOM 558 C C . VAL A 1 73 ? 0.497 -0.106 7.169 1.00 96.19 73 VAL A C 1
ATOM 560 O O . VAL A 1 73 ? 1.612 0.424 7.130 1.00 96.19 73 VAL A O 1
ATOM 563 N N . ALA A 1 74 ? -0.043 -0.753 6.136 1.00 95.12 74 ALA A N 1
ATOM 564 C CA . ALA A 1 74 ? 0.622 -0.887 4.845 1.00 95.12 74 ALA A CA 1
ATOM 565 C C . ALA A 1 74 ? 0.956 0.496 4.263 1.00 95.12 74 ALA A C 1
ATOM 567 O O . ALA A 1 74 ? 2.110 0.786 3.936 1.00 95.12 74 ALA A O 1
ATOM 568 N N . ASP A 1 75 ? -0.009 1.414 4.303 1.00 92.31 75 ASP A N 1
ATOM 569 C CA . ASP A 1 75 ? 0.166 2.805 3.892 1.00 92.31 75 ASP A CA 1
ATOM 570 C C . ASP A 1 75 ? 1.166 3.582 4.750 1.00 92.31 75 ASP A C 1
ATOM 572 O O . ASP A 1 75 ? 1.981 4.363 4.243 1.00 92.31 75 ASP A O 1
ATOM 576 N N . ALA A 1 76 ? 1.134 3.380 6.069 1.00 92.38 76 ALA A N 1
ATOM 577 C CA . ALA A 1 76 ? 2.079 4.015 6.978 1.00 92.38 76 ALA A CA 1
ATOM 578 C C . ALA A 1 76 ? 3.526 3.635 6.653 1.00 92.38 76 ALA A C 1
ATOM 580 O O . ALA A 1 76 ? 4.441 4.460 6.787 1.00 92.38 76 ALA A O 1
ATOM 581 N N . GLU A 1 77 ? 3.732 2.385 6.251 1.00 93.19 77 GLU A N 1
ATOM 582 C CA . GLU A 1 77 ? 5.041 1.841 5.940 1.00 93.19 77 GLU A CA 1
ATOM 583 C C . GLU A 1 77 ? 5.472 2.085 4.494 1.00 93.19 77 GLU A C 1
ATOM 585 O O . GLU A 1 77 ? 6.676 2.101 4.280 1.00 93.19 77 GLU A O 1
ATOM 590 N N . TYR A 1 78 ? 4.568 2.380 3.553 1.00 90.88 78 TYR A N 1
ATOM 591 C CA . TYR A 1 78 ? 4.853 2.542 2.116 1.00 90.88 78 TYR A CA 1
ATOM 592 C C . TYR A 1 78 ? 5.744 3.747 1.755 1.00 90.88 78 TYR A C 1
ATOM 594 O O . TYR A 1 78 ? 6.720 3.655 1.001 1.00 90.88 78 TYR A O 1
ATOM 602 N N . TRP A 1 79 ? 5.443 4.920 2.324 1.00 84.75 79 TRP A N 1
ATOM 603 C CA . TRP A 1 79 ? 6.001 6.199 1.857 1.00 84.75 79 TRP A CA 1
ATOM 604 C C . TRP A 1 79 ? 7.512 6.362 2.069 1.00 84.75 79 TRP A C 1
ATOM 606 O O . TRP A 1 79 ? 8.180 7.122 1.361 1.00 84.75 79 TRP A O 1
ATOM 616 N N . HIS A 1 80 ? 8.073 5.704 3.084 1.00 85.69 80 HIS A N 1
ATOM 617 C CA . HIS A 1 80 ? 9.513 5.756 3.337 1.00 85.69 80 HIS A CA 1
ATOM 618 C C . HIS A 1 80 ? 10.325 4.857 2.373 1.00 85.69 80 HIS A C 1
ATOM 620 O O . HIS A 1 80 ? 11.318 5.348 1.825 1.00 85.69 80 HIS A O 1
ATOM 626 N N . PRO A 1 81 ? 9.941 3.587 2.148 1.00 90.69 81 PRO A N 1
ATOM 627 C CA . PRO A 1 81 ? 10.439 2.710 1.093 1.00 90.69 81 PRO A CA 1
ATOM 628 C C . PRO A 1 81 ? 10.410 3.320 -0.301 1.00 90.69 81 PRO A C 1
ATOM 630 O O . PRO A 1 81 ? 11.485 3.407 -0.891 1.00 90.69 81 PRO A O 1
ATOM 633 N N . ILE A 1 82 ? 9.269 3.824 -0.795 1.00 87.25 82 ILE A N 1
ATOM 634 C CA . ILE A 1 82 ? 9.197 4.388 -2.159 1.00 87.25 82 ILE A CA 1
ATOM 635 C C . ILE A 1 82 ? 10.188 5.543 -2.345 1.00 87.25 82 ILE A C 1
ATOM 637 O O . ILE A 1 82 ? 10.853 5.658 -3.372 1.00 87.25 82 ILE A O 1
ATOM 641 N N . GLY A 1 83 ? 10.428 6.331 -1.291 1.00 88.38 83 GLY A N 1
ATOM 642 C CA . GLY A 1 83 ? 11.453 7.373 -1.288 1.00 88.38 83 GLY A CA 1
ATOM 643 C C . GLY A 1 83 ? 12.865 6.880 -1.638 1.00 88.38 83 GLY A C 1
ATOM 644 O O . GLY A 1 83 ? 13.664 7.672 -2.128 1.00 88.38 83 GLY A O 1
ATOM 645 N N . ARG A 1 84 ? 13.192 5.597 -1.423 1.00 90.81 84 ARG A N 1
ATOM 646 C CA . ARG A 1 84 ? 14.488 4.994 -1.797 1.00 90.81 84 ARG A CA 1
ATOM 647 C C . ARG A 1 84 ? 14.600 4.718 -3.296 1.00 90.81 84 ARG A C 1
ATOM 649 O O . ARG A 1 84 ? 15.717 4.706 -3.806 1.00 90.81 84 ARG A O 1
ATOM 656 N N . TRP A 1 85 ? 13.474 4.520 -3.973 1.00 91.25 85 TRP A N 1
ATOM 657 C CA . TRP A 1 85 ? 13.391 4.285 -5.415 1.00 91.25 85 TRP A CA 1
ATOM 658 C C . TRP A 1 85 ? 13.455 5.595 -6.211 1.00 91.25 85 TRP A C 1
ATOM 660 O O . TRP A 1 85 ? 13.997 5.638 -7.314 1.00 91.25 85 TRP A O 1
ATOM 670 N N . LEU A 1 86 ? 13.006 6.702 -5.613 1.00 87.56 86 LEU A N 1
ATOM 671 C CA . LEU A 1 86 ? 13.042 8.039 -6.210 1.00 87.56 86 LEU A CA 1
ATOM 672 C C . LEU A 1 86 ? 14.470 8.623 -6.326 1.00 87.56 86 LEU A C 1
ATOM 674 O O . LEU A 1 86 ? 15.396 8.216 -5.616 1.00 87.56 86 LEU A O 1
ATOM 678 N N . PRO A 1 87 ? 14.696 9.639 -7.187 1.00 84.62 87 PRO A N 1
ATOM 679 C CA . PRO A 1 87 ? 15.955 10.382 -7.187 1.00 84.62 87 PRO A CA 1
ATOM 680 C C . PRO A 1 87 ? 16.254 11.004 -5.810 1.00 84.62 87 PRO A C 1
ATOM 682 O O . PRO A 1 87 ? 15.365 11.535 -5.141 1.00 84.62 87 PRO A O 1
ATOM 685 N N . ARG A 1 88 ? 17.534 11.003 -5.403 1.00 79.62 88 ARG A N 1
ATOM 686 C CA . ARG A 1 88 ? 17.987 11.353 -4.035 1.00 79.62 88 ARG A CA 1
ATOM 687 C C . ARG A 1 88 ? 17.455 12.692 -3.502 1.00 79.62 88 ARG A C 1
ATOM 689 O O . ARG A 1 88 ? 17.179 12.805 -2.310 1.00 79.62 88 ARG A O 1
ATOM 696 N N . GLY A 1 89 ? 17.308 13.700 -4.364 1.00 71.19 89 GLY A N 1
ATOM 697 C CA . GLY A 1 89 ? 16.761 15.006 -3.975 1.00 71.19 89 GLY A CA 1
ATOM 698 C C . GLY A 1 89 ? 15.308 14.925 -3.490 1.00 71.19 89 GLY A C 1
ATOM 699 O O . GLY A 1 89 ? 14.951 15.553 -2.495 1.00 71.19 89 GLY A O 1
ATOM 700 N N . TYR A 1 90 ? 14.490 14.092 -4.135 1.00 70.94 90 TYR A N 1
ATOM 701 C CA . TYR A 1 90 ? 13.090 13.877 -3.766 1.00 70.94 90 TYR A CA 1
ATOM 702 C C . TYR A 1 90 ? 12.948 12.979 -2.539 1.00 70.94 90 TYR A C 1
ATOM 704 O O . TYR A 1 90 ? 12.120 13.257 -1.673 1.00 70.94 90 TYR A O 1
ATOM 712 N N . ALA A 1 91 ? 13.820 11.976 -2.403 1.00 76.94 91 ALA A N 1
ATOM 713 C CA . ALA A 1 91 ? 13.893 11.128 -1.214 1.00 76.94 91 ALA A CA 1
ATOM 714 C C . ALA A 1 91 ? 14.035 11.953 0.080 1.00 76.94 91 ALA A C 1
ATOM 716 O O . ALA A 1 91 ? 13.387 11.678 1.093 1.00 76.94 91 ALA A O 1
ATOM 717 N N . LEU A 1 92 ? 14.866 13.003 0.043 1.00 75.44 92 LEU A N 1
ATOM 718 C CA . LEU A 1 92 ? 15.088 13.883 1.189 1.00 75.44 92 LEU A CA 1
ATOM 719 C C . LEU A 1 92 ? 13.846 14.719 1.530 1.00 75.44 92 LEU A C 1
ATOM 721 O O . LEU A 1 92 ? 13.511 14.849 2.707 1.00 75.44 92 LEU A O 1
ATOM 725 N N . LEU A 1 93 ? 13.153 15.245 0.513 1.00 72.19 93 LEU A N 1
ATOM 726 C CA . LEU A 1 93 ? 11.908 16.003 0.685 1.00 72.19 93 LEU A CA 1
ATOM 727 C C . LEU A 1 93 ? 10.803 15.138 1.306 1.00 72.19 93 LEU A C 1
ATOM 729 O O . LEU A 1 93 ? 10.103 15.584 2.215 1.00 72.19 93 LEU A O 1
ATOM 733 N N . MET A 1 94 ? 10.687 13.886 0.861 1.00 75.19 94 MET A N 1
ATOM 734 C CA . MET A 1 94 ? 9.647 12.968 1.327 1.00 75.19 94 MET A CA 1
ATOM 735 C C . MET A 1 94 ? 9.881 12.469 2.753 1.00 75.19 94 MET A C 1
ATOM 737 O O . MET A 1 94 ? 8.916 12.183 3.450 1.00 75.19 94 MET A O 1
ATOM 741 N N . ARG A 1 95 ? 11.126 12.431 3.244 1.00 79.94 95 ARG A N 1
ATOM 742 C CA . ARG A 1 95 ? 11.464 11.828 4.547 1.00 79.94 95 ARG A CA 1
ATOM 743 C C . ARG A 1 95 ? 10.721 12.440 5.740 1.00 79.94 95 ARG A C 1
ATOM 745 O O . ARG A 1 95 ? 10.318 11.721 6.652 1.00 79.94 95 ARG A O 1
ATOM 752 N N . GLY A 1 96 ? 10.581 13.766 5.775 1.00 75.88 96 GLY A N 1
ATOM 753 C CA . GLY A 1 96 ? 9.873 14.449 6.864 1.00 75.88 96 GLY A CA 1
ATOM 754 C C . GLY A 1 96 ? 8.361 14.231 6.794 1.00 75.88 96 GLY A C 1
ATOM 755 O O . GLY A 1 96 ? 7.720 13.984 7.817 1.00 75.88 96 GLY A O 1
ATOM 756 N N . LEU A 1 97 ? 7.819 14.282 5.575 1.00 78.06 97 LEU A N 1
ATOM 757 C CA . LEU A 1 97 ? 6.407 14.054 5.286 1.00 78.06 97 LEU A CA 1
ATOM 758 C C . LEU A 1 97 ? 6.003 12.614 5.625 1.00 78.06 97 LEU A C 1
ATOM 760 O O . LEU A 1 97 ? 5.060 12.408 6.385 1.00 78.06 97 LEU A O 1
ATOM 764 N N . SER A 1 98 ? 6.774 11.640 5.137 1.00 83.00 98 SER A N 1
ATOM 765 C CA . SER A 1 98 ? 6.539 10.213 5.339 1.00 83.00 98 SER A CA 1
ATOM 766 C C . SER A 1 98 ? 6.592 9.852 6.818 1.00 83.00 98 SER A C 1
ATOM 768 O O . SER A 1 98 ? 5.725 9.137 7.300 1.00 83.00 98 SER A O 1
ATOM 770 N N . HIS A 1 99 ? 7.545 10.400 7.584 1.00 86.50 99 HIS A N 1
ATOM 771 C CA . HIS A 1 99 ? 7.618 10.140 9.026 1.00 86.50 99 HIS A CA 1
ATOM 772 C C . HIS A 1 99 ? 6.420 10.721 9.781 1.00 86.50 99 HIS A C 1
ATOM 774 O O . HIS A 1 99 ? 5.927 10.118 10.733 1.00 86.50 99 HIS A O 1
ATOM 780 N N . ALA A 1 100 ? 5.936 11.897 9.378 1.00 84.69 100 ALA A N 1
ATOM 781 C CA . ALA A 1 100 ? 4.759 12.494 9.993 1.00 84.69 100 ALA A CA 1
ATOM 782 C C . ALA A 1 100 ? 3.480 11.711 9.675 1.00 84.69 100 ALA A C 1
ATOM 784 O O . ALA A 1 100 ? 2.703 11.472 10.598 1.00 84.69 100 ALA A O 1
ATOM 785 N N . LEU A 1 101 ? 3.294 11.297 8.421 1.00 85.75 101 LEU A N 1
ATOM 786 C CA . LEU A 1 101 ? 2.157 10.489 7.985 1.00 85.75 101 LEU A CA 1
ATOM 787 C C . LEU A 1 101 ? 2.162 9.116 8.666 1.00 85.75 101 LEU A C 1
ATOM 789 O O . LEU A 1 101 ? 1.200 8.763 9.342 1.00 85.75 101 LEU A O 1
ATOM 793 N N . ARG A 1 102 ? 3.302 8.422 8.623 1.00 91.38 102 ARG A N 1
ATOM 794 C CA . ARG A 1 102 ? 3.517 7.130 9.280 1.00 91.38 102 ARG A CA 1
ATOM 795 C C . ARG A 1 102 ? 3.116 7.133 10.750 1.00 91.38 102 ARG A C 1
ATOM 797 O O . ARG A 1 102 ? 2.408 6.244 11.200 1.00 91.38 102 ARG A O 1
ATOM 804 N N . ARG A 1 103 ? 3.532 8.151 11.513 1.00 91.06 103 ARG A N 1
ATOM 805 C CA . ARG A 1 103 ? 3.146 8.277 12.930 1.00 91.06 103 ARG A CA 1
ATOM 806 C C . ARG A 1 103 ? 1.636 8.329 13.127 1.00 91.06 103 ARG A C 1
ATOM 808 O O . ARG A 1 103 ? 1.141 7.763 14.092 1.00 91.06 103 ARG A O 1
ATOM 815 N N . LYS A 1 104 ? 0.932 9.068 12.272 1.00 91.31 104 LYS A N 1
ATOM 816 C CA . LYS A 1 104 ? -0.513 9.272 12.402 1.00 91.31 104 LYS A CA 1
ATOM 817 C C . LYS A 1 104 ? -1.278 8.005 12.056 1.00 91.31 104 LYS A C 1
ATOM 819 O O . LYS A 1 104 ? -2.118 7.588 12.842 1.00 91.31 104 LYS A O 1
ATOM 824 N N . LEU A 1 105 ? -0.909 7.371 10.948 1.00 93.50 105 LEU A N 1
ATOM 825 C CA . LEU A 1 105 ? -1.523 6.132 10.489 1.00 93.50 105 LEU A CA 1
ATOM 826 C C . LEU A 1 105 ? -1.275 4.986 11.483 1.00 93.50 105 LEU A C 1
ATOM 828 O O . LEU A 1 105 ? -2.228 4.380 11.956 1.00 93.50 105 LEU A O 1
ATOM 832 N N . LEU A 1 106 ? -0.035 4.777 11.944 1.00 94.44 106 LEU A N 1
ATOM 833 C CA . LEU A 1 106 ? 0.245 3.755 12.966 1.00 94.44 106 LEU A CA 1
ATOM 834 C C . LEU A 1 106 ? -0.450 4.040 14.297 1.00 94.44 106 LEU A C 1
ATOM 836 O O . LEU A 1 106 ? -0.873 3.121 14.988 1.00 94.44 106 LEU A O 1
ATOM 840 N N . ARG A 1 107 ? -0.597 5.313 14.676 1.00 93.44 107 ARG A N 1
ATOM 841 C CA . ARG A 1 107 ? -1.400 5.654 15.849 1.00 93.44 107 ARG A CA 1
ATOM 842 C C . ARG A 1 107 ? -2.857 5.239 15.658 1.00 93.44 107 ARG A C 1
ATOM 844 O O . ARG A 1 107 ? -3.423 4.687 16.592 1.00 93.44 107 ARG A O 1
ATOM 851 N N . LEU A 1 108 ? -3.448 5.520 14.498 1.00 93.75 108 LEU A N 1
ATOM 852 C CA . LEU A 1 108 ? -4.833 5.162 14.203 1.00 93.75 108 LEU A CA 1
ATOM 853 C C . LEU A 1 108 ? -5.029 3.641 14.193 1.00 93.75 108 LEU A C 1
ATOM 855 O O . LEU A 1 108 ? -5.927 3.154 14.873 1.00 93.75 108 LEU A O 1
ATOM 859 N N . ALA A 1 109 ? -4.148 2.896 13.524 1.00 95.06 109 ALA A N 1
ATOM 860 C CA . ALA A 1 109 ? -4.156 1.433 13.561 1.00 95.06 109 ALA A CA 1
ATOM 861 C C . ALA A 1 109 ? -4.059 0.907 15.003 1.00 95.06 109 ALA A C 1
ATOM 863 O O . ALA A 1 109 ? -4.795 0.005 15.395 1.00 95.06 109 ALA A O 1
ATOM 864 N N . GLY A 1 110 ? -3.216 1.532 15.832 1.00 94.00 110 GLY A N 1
ATOM 865 C CA . GLY A 1 110 ? -3.109 1.203 17.251 1.00 94.00 110 GLY A CA 1
ATOM 866 C C . GLY A 1 110 ? -4.346 1.544 18.088 1.00 94.00 110 GLY A C 1
ATOM 867 O O . GLY A 1 110 ? -4.550 0.932 19.132 1.00 94.00 110 GLY A O 1
ATOM 868 N N . VAL A 1 111 ? -5.153 2.526 17.669 1.00 93.31 111 VAL A N 1
ATOM 869 C CA . VAL A 1 111 ? -6.429 2.865 18.323 1.00 93.31 111 VAL A CA 1
ATOM 870 C C . VAL A 1 111 ? -7.483 1.808 18.020 1.00 93.31 111 VAL A C 1
ATOM 872 O O . VAL A 1 111 ? -8.147 1.375 18.954 1.00 93.31 111 VAL A O 1
ATOM 875 N N . TYR A 1 112 ? -7.603 1.385 16.760 1.00 94.19 112 TYR A N 1
ATOM 876 C CA . TYR A 1 112 ? -8.521 0.315 16.362 1.00 94.19 112 TYR A CA 1
ATOM 877 C C . TYR A 1 112 ? -8.174 -1.000 17.063 1.00 94.19 112 TYR A C 1
ATOM 879 O O . TYR A 1 112 ? -9.008 -1.569 17.742 1.00 94.19 112 TYR A O 1
ATOM 887 N N . THR A 1 113 ? -6.903 -1.394 17.023 1.00 94.19 113 THR A N 1
ATOM 888 C CA . THR A 1 113 ? -6.440 -2.702 17.528 1.00 94.19 113 THR A CA 1
ATOM 889 C C . THR A 1 113 ? -6.160 -2.741 19.033 1.00 94.19 113 THR A C 1
ATOM 891 O O . THR A 1 113 ? -5.675 -3.738 19.566 1.00 94.19 113 THR A O 1
ATOM 894 N N . GLY A 1 114 ? -6.338 -1.622 19.743 1.00 91.94 114 GLY A N 1
ATOM 895 C CA . GLY A 1 114 ? -5.976 -1.505 21.162 1.00 91.94 114 GLY A CA 1
ATOM 896 C C . GLY A 1 114 ? -4.472 -1.636 21.469 1.00 91.94 114 GLY A C 1
ATOM 897 O O . GLY A 1 114 ? -4.084 -1.691 22.637 1.00 91.94 114 GLY A O 1
ATOM 898 N N . THR A 1 115 ? -3.602 -1.658 20.454 1.00 90.94 115 THR A N 1
ATOM 899 C CA . THR A 1 115 ? -2.142 -1.827 20.605 1.00 90.94 115 THR A CA 1
ATOM 900 C C . THR A 1 115 ? -1.398 -0.517 20.887 1.00 90.94 115 THR A C 1
ATOM 902 O O . THR A 1 115 ? -0.191 -0.518 21.141 1.00 90.94 115 THR A O 1
ATOM 905 N N . TYR A 1 116 ? -2.094 0.624 20.867 1.00 87.38 116 TYR A N 1
ATOM 906 C CA . TYR A 1 116 ? -1.484 1.934 21.073 1.00 87.38 116 TYR A CA 1
ATOM 907 C C . TYR A 1 116 ? -0.895 2.098 22.483 1.00 87.38 116 TYR A C 1
ATOM 909 O O . TYR A 1 116 ? -1.587 2.399 23.458 1.00 87.38 116 TYR A O 1
ATOM 917 N N . ALA A 1 117 ? 0.432 2.025 22.571 1.00 79.38 117 ALA A N 1
ATOM 918 C CA . ALA A 1 117 ? 1.167 2.489 23.735 1.00 79.38 117 ALA A CA 1
ATOM 919 C C . ALA A 1 117 ? 1.385 4.014 23.642 1.00 79.38 117 ALA A C 1
ATOM 921 O O . ALA A 1 117 ? 1.944 4.546 22.679 1.00 79.38 117 ALA A O 1
ATOM 922 N N . GLY A 1 118 ? 0.921 4.758 24.649 1.00 81.25 118 GLY A N 1
ATOM 923 C CA . GLY A 1 118 ? 1.181 6.195 24.755 1.00 81.25 118 GLY A CA 1
ATOM 924 C C . GLY A 1 118 ? 2.640 6.520 25.113 1.00 81.25 118 GLY A C 1
ATOM 925 O O . GLY A 1 118 ? 3.425 5.660 25.504 1.00 81.25 118 GLY A O 1
ATOM 926 N N . GLY A 1 119 ? 3.002 7.805 25.046 1.00 85.88 119 GLY A N 1
ATOM 927 C CA . GLY A 1 119 ? 4.278 8.318 25.558 1.00 85.88 119 GLY A CA 1
ATOM 928 C C . GLY A 1 119 ? 5.258 8.814 24.491 1.00 85.88 119 GLY A C 1
ATOM 929 O O . GLY A 1 119 ? 5.090 8.619 23.289 1.00 85.88 119 GLY A O 1
ATOM 930 N N . ALA A 1 120 ? 6.311 9.500 24.947 1.00 84.94 120 ALA A N 1
ATOM 931 C CA . ALA A 1 120 ? 7.245 10.198 24.061 1.00 84.94 120 ALA A CA 1
ATOM 932 C C . ALA A 1 120 ? 8.056 9.243 23.170 1.00 84.94 120 ALA A C 1
ATOM 934 O O . ALA A 1 120 ? 8.297 9.546 22.003 1.00 84.94 120 ALA A O 1
ATOM 935 N N . ARG A 1 121 ? 8.470 8.082 23.700 1.00 86.06 121 ARG A N 1
ATOM 936 C CA . ARG A 1 121 ? 9.247 7.090 22.941 1.00 86.06 121 ARG A CA 1
ATOM 937 C C . ARG A 1 121 ? 8.441 6.530 21.770 1.00 86.06 121 ARG A C 1
ATOM 939 O O . ARG A 1 121 ? 8.969 6.496 20.661 1.00 86.06 121 ARG A O 1
ATOM 946 N N . GLU A 1 122 ? 7.193 6.146 22.023 1.00 88.69 122 GLU A N 1
ATOM 947 C CA . GLU A 1 122 ? 6.259 5.659 21.006 1.00 88.69 122 GLU A CA 1
ATOM 948 C C . GLU A 1 122 ? 6.027 6.737 19.945 1.00 88.69 122 GLU A C 1
ATOM 950 O O . GLU A 1 122 ? 6.259 6.507 18.762 1.00 88.69 122 GLU A O 1
ATOM 955 N N . PHE A 1 123 ? 5.733 7.970 20.365 1.00 85.44 123 PHE A N 1
ATOM 956 C CA . PHE A 1 123 ? 5.527 9.085 19.441 1.00 85.44 123 PHE A CA 1
ATOM 957 C C . PHE A 1 123 ? 6.743 9.368 18.538 1.00 85.44 123 PHE A C 1
ATOM 959 O O . PHE A 1 123 ? 6.617 9.435 17.315 1.00 85.44 123 PHE A O 1
ATOM 966 N N . TYR A 1 124 ? 7.945 9.535 19.103 1.00 84.88 124 TYR A N 1
ATOM 967 C CA . TYR A 1 124 ? 9.121 9.915 18.309 1.00 84.88 124 TYR A CA 1
ATOM 968 C C . TYR A 1 124 ? 9.596 8.802 17.370 1.00 84.88 124 TYR A C 1
ATOM 970 O O . TYR A 1 124 ? 10.101 9.107 16.284 1.00 84.88 124 TYR A O 1
ATOM 978 N N . ARG A 1 125 ? 9.413 7.534 17.761 1.00 85.75 125 ARG A N 1
ATOM 979 C CA . ARG A 1 125 ? 9.794 6.360 16.961 1.00 85.75 125 ARG A CA 1
ATOM 980 C C . ARG A 1 125 ? 8.688 5.839 16.044 1.00 85.75 125 ARG A C 1
ATOM 982 O O . ARG A 1 125 ? 8.917 4.833 15.388 1.00 85.75 125 ARG A O 1
ATOM 989 N N . ALA A 1 126 ? 7.555 6.536 15.960 1.00 87.31 126 ALA A N 1
ATOM 990 C CA . ALA A 1 126 ? 6.401 6.120 15.170 1.00 87.31 126 ALA A CA 1
ATOM 991 C C . ALA A 1 126 ? 5.835 4.761 15.589 1.00 87.31 126 ALA A C 1
ATOM 993 O O . ALA A 1 126 ? 5.778 3.839 14.791 1.00 87.31 126 ALA A O 1
ATOM 994 N N . HIS A 1 127 ? 5.421 4.680 16.853 1.00 89.06 127 HIS A N 1
ATOM 995 C CA . HIS A 1 127 ? 4.637 3.590 17.435 1.00 89.06 127 HIS A CA 1
ATOM 996 C C . HIS A 1 127 ? 5.181 2.192 17.096 1.00 89.06 127 HIS A C 1
ATOM 998 O O . HIS A 1 127 ? 4.471 1.390 16.493 1.00 89.06 127 HIS A O 1
ATOM 1004 N N . PRO A 1 128 ? 6.450 1.889 17.448 1.00 89.69 128 PRO A N 1
ATOM 1005 C CA . PRO A 1 128 ? 7.049 0.587 17.165 1.00 89.69 128 PRO A CA 1
ATOM 1006 C C . PRO A 1 128 ? 6.240 -0.571 17.763 1.00 89.69 128 PRO A C 1
ATOM 1008 O O . PRO A 1 128 ? 6.174 -1.616 17.140 1.00 89.69 128 PRO A O 1
ATOM 1011 N N . SER A 1 129 ? 5.567 -0.364 18.901 1.00 91.00 129 SER A N 1
ATOM 1012 C CA . SER A 1 129 ? 4.679 -1.369 19.504 1.00 91.00 129 SER A CA 1
ATOM 1013 C C . SER A 1 129 ? 3.550 -1.817 18.571 1.00 91.00 129 SER A C 1
ATOM 1015 O O . SER A 1 129 ? 3.312 -3.011 18.437 1.00 91.00 129 SER A O 1
ATOM 1017 N N . VAL A 1 130 ? 2.903 -0.871 17.885 1.00 93.50 130 VAL A N 1
ATOM 1018 C CA . VAL A 1 130 ? 1.843 -1.157 16.908 1.00 93.50 130 VAL A CA 1
ATOM 1019 C C . VAL A 1 130 ? 2.416 -1.910 15.712 1.00 93.50 130 VAL A C 1
ATOM 1021 O O . VAL A 1 130 ? 1.824 -2.877 15.247 1.00 93.50 130 VAL A O 1
ATOM 1024 N N . ARG A 1 131 ? 3.598 -1.499 15.234 1.00 94.00 131 ARG A N 1
ATOM 1025 C CA . ARG A 1 131 ? 4.267 -2.172 14.112 1.00 94.00 131 ARG A CA 1
ATOM 1026 C C . ARG A 1 131 ? 4.595 -3.623 14.430 1.00 94.00 131 ARG A C 1
ATOM 1028 O O . ARG A 1 131 ? 4.363 -4.481 13.592 1.00 94.00 131 ARG A O 1
ATOM 1035 N N . ASP A 1 132 ? 5.136 -3.866 15.619 1.00 93.31 132 ASP A N 1
ATOM 1036 C CA . ASP A 1 132 ? 5.525 -5.202 16.062 1.00 93.31 132 ASP A CA 1
ATOM 1037 C C . ASP A 1 132 ? 4.280 -6.077 16.304 1.00 93.31 132 ASP A C 1
ATOM 1039 O O . ASP A 1 132 ? 4.289 -7.259 15.980 1.00 93.31 132 ASP A O 1
ATOM 1043 N N . ALA A 1 133 ? 3.193 -5.501 16.832 1.00 93.44 133 ALA A N 1
ATOM 1044 C CA . ALA A 1 133 ? 1.946 -6.223 17.088 1.00 93.44 133 ALA A CA 1
ATOM 1045 C C . ALA A 1 133 ? 1.192 -6.619 15.808 1.00 93.44 133 ALA A C 1
ATOM 1047 O O . ALA A 1 133 ? 0.540 -7.658 15.790 1.00 93.44 133 ALA A O 1
ATOM 1048 N N . LEU A 1 134 ? 1.281 -5.804 14.753 1.00 94.00 134 LEU A N 1
ATOM 1049 C CA . LEU A 1 134 ? 0.594 -6.023 13.471 1.00 94.00 134 LEU A CA 1
ATOM 1050 C C . LEU A 1 134 ? 1.504 -6.625 12.390 1.00 94.00 134 LEU A C 1
ATOM 1052 O O . LEU A 1 134 ? 1.113 -6.700 11.220 1.00 94.00 134 LEU A O 1
ATOM 1056 N N . ASP A 1 135 ? 2.713 -7.033 12.790 1.00 94.69 135 ASP A N 1
ATOM 1057 C CA . ASP A 1 135 ? 3.752 -7.587 11.922 1.00 94.69 135 ASP A CA 1
ATOM 1058 C C . ASP A 1 135 ? 3.923 -6.752 10.643 1.00 94.69 135 ASP A C 1
ATOM 1060 O O . ASP A 1 135 ? 3.749 -7.236 9.531 1.00 94.69 135 ASP A O 1
ATOM 1064 N N . ALA A 1 136 ? 4.128 -5.441 10.820 1.00 94.06 136 ALA A N 1
ATOM 1065 C CA . ALA A 1 136 ? 4.069 -4.452 9.744 1.00 94.06 136 ALA A CA 1
ATOM 1066 C C . ALA A 1 136 ? 4.992 -4.802 8.555 1.00 94.06 136 ALA A C 1
ATOM 1068 O O . ALA A 1 136 ? 6.115 -5.269 8.779 1.00 94.06 136 ALA A O 1
ATOM 1069 N N . PRO A 1 137 ? 4.585 -4.497 7.304 1.00 94.31 137 PRO A N 1
ATOM 1070 C CA . PRO A 1 137 ? 5.276 -4.998 6.127 1.00 94.31 137 PRO A CA 1
ATOM 1071 C C . PRO A 1 137 ? 6.689 -4.432 6.023 1.00 94.31 137 PRO A C 1
ATOM 1073 O O . PRO A 1 137 ? 6.966 -3.266 6.346 1.00 94.31 137 PRO A O 1
ATOM 1076 N N . VAL A 1 138 ? 7.597 -5.270 5.524 1.00 92.25 138 VAL A N 1
ATOM 1077 C CA . VAL A 1 138 ? 8.969 -4.884 5.207 1.00 92.25 138 VAL A CA 1
ATOM 1078 C C . VAL A 1 138 ? 9.124 -4.853 3.698 1.00 92.25 138 VAL A C 1
ATOM 1080 O O . VAL A 1 138 ? 9.294 -5.879 3.057 1.00 92.25 138 VAL A O 1
ATOM 1083 N N . PHE A 1 139 ? 9.108 -3.642 3.161 1.00 95.31 139 PHE A N 1
ATOM 1084 C CA . PHE A 1 139 ? 9.241 -3.402 1.733 1.00 95.31 139 PHE A CA 1
ATOM 1085 C C . PHE A 1 139 ? 10.679 -3.538 1.226 1.00 95.31 139 PHE A C 1
ATOM 1087 O O . PHE A 1 139 ? 11.635 -3.080 1.886 1.00 95.31 139 PHE A O 1
ATOM 1094 N N . SER A 1 140 ? 10.805 -4.068 0.013 1.00 95.31 140 SER A N 1
ATOM 1095 C CA . SER A 1 140 ? 12.069 -4.240 -0.693 1.00 95.31 140 SER A CA 1
ATOM 1096 C C . SER A 1 140 ? 12.766 -2.917 -0.994 1.00 95.31 140 SER A C 1
ATOM 1098 O O . SER A 1 140 ? 12.189 -1.822 -1.082 1.00 95.31 140 SER A O 1
ATOM 1100 N N . ARG A 1 141 ? 14.088 -3.001 -1.122 1.00 94.44 141 ARG A N 1
ATOM 1101 C CA . ARG A 1 141 ? 14.961 -1.886 -1.488 1.00 94.44 141 ARG A CA 1
ATOM 1102 C C . ARG A 1 141 ? 15.365 -2.017 -2.952 1.00 94.44 141 ARG A C 1
ATOM 1104 O O . ARG A 1 141 ? 15.474 -3.126 -3.456 1.00 94.44 141 ARG A O 1
ATOM 1111 N N . PRO A 1 142 ? 15.770 -0.911 -3.600 1.00 93.06 142 PRO A N 1
ATOM 1112 C CA . PRO A 1 142 ? 16.344 -0.984 -4.944 1.00 93.06 142 PRO A CA 1
ATOM 1113 C C . PRO A 1 142 ? 17.527 -1.957 -5.065 1.00 93.06 142 PRO A C 1
ATOM 1115 O O . PRO A 1 142 ? 17.752 -2.525 -6.125 1.00 93.06 142 PRO A O 1
ATOM 1118 N N . SER A 1 143 ? 18.300 -2.143 -3.987 1.00 92.62 143 SER A N 1
ATOM 1119 C CA . SER A 1 143 ? 19.433 -3.078 -3.942 1.00 92.62 143 SER A CA 1
ATOM 1120 C C . SER A 1 143 ? 19.033 -4.544 -4.030 1.00 92.62 143 SER A C 1
ATOM 1122 O O . SER A 1 143 ? 19.883 -5.367 -4.351 1.00 92.62 143 SER A O 1
ATOM 1124 N N . ASP A 1 144 ? 17.780 -4.853 -3.717 1.00 94.88 144 ASP A N 1
ATOM 1125 C CA . ASP A 1 144 ? 17.263 -6.216 -3.675 1.00 94.88 144 ASP A CA 1
ATOM 1126 C C . ASP A 1 144 ? 16.809 -6.654 -5.083 1.00 94.88 144 ASP A C 1
ATOM 1128 O O . ASP A 1 144 ? 16.721 -7.842 -5.366 1.00 94.88 144 ASP A O 1
ATOM 1132 N N . HIS A 1 145 ? 16.641 -5.693 -6.005 1.00 93.88 145 HIS A N 1
ATOM 1133 C CA . HIS A 1 145 ? 16.274 -5.914 -7.404 1.00 93.88 145 HIS A CA 1
ATOM 1134 C C . HIS A 1 145 ? 17.392 -5.421 -8.327 1.00 93.88 145 HIS A C 1
ATOM 1136 O O . HIS A 1 145 ? 17.435 -4.254 -8.737 1.00 93.88 145 HIS A O 1
ATOM 1142 N N . THR A 1 146 ? 18.332 -6.312 -8.644 1.00 93.25 146 THR A N 1
ATOM 1143 C CA . THR A 1 146 ? 19.460 -5.990 -9.524 1.00 93.25 146 THR A CA 1
ATOM 1144 C C . THR A 1 146 ? 19.197 -6.390 -10.969 1.00 93.25 146 THR A C 1
ATOM 1146 O O . THR A 1 146 ? 18.781 -7.514 -11.235 1.00 93.25 146 THR A O 1
ATOM 1149 N N . VAL A 1 147 ? 19.551 -5.510 -11.900 1.00 90.06 147 VAL A N 1
ATOM 1150 C CA . VAL A 1 147 ? 19.547 -5.750 -13.345 1.00 90.06 147 VAL A CA 1
ATOM 1151 C C . VAL A 1 147 ? 20.970 -5.533 -13.850 1.00 90.06 147 VAL A C 1
ATOM 1153 O O . VAL A 1 147 ? 21.564 -4.487 -13.587 1.00 90.06 147 VAL A O 1
ATOM 1156 N N . ASP A 1 148 ? 21.548 -6.538 -14.508 1.00 89.88 148 ASP A N 1
ATOM 1157 C CA . ASP A 1 148 ? 22.960 -6.553 -14.926 1.00 89.88 148 ASP A CA 1
ATOM 1158 C C . ASP A 1 148 ? 23.956 -6.281 -13.779 1.00 89.88 148 ASP A C 1
ATOM 1160 O O . ASP A 1 148 ? 24.982 -5.620 -13.940 1.00 89.88 148 ASP A O 1
ATOM 1164 N N . GLY A 1 149 ? 23.650 -6.793 -12.581 1.00 91.44 149 GLY A N 1
ATOM 1165 C CA . GLY A 1 149 ? 24.522 -6.698 -11.404 1.00 91.44 149 GLY A CA 1
ATOM 1166 C C . GLY A 1 149 ? 24.511 -5.344 -10.684 1.00 91.44 149 GLY A C 1
ATOM 1167 O O . GLY A 1 149 ? 25.260 -5.168 -9.721 1.00 91.44 149 GLY A O 1
ATOM 1168 N N . VAL A 1 150 ? 23.662 -4.401 -11.101 1.00 93.62 150 VAL A N 1
ATOM 1169 C CA . VAL A 1 150 ? 23.444 -3.115 -10.417 1.00 93.62 150 VAL A CA 1
ATOM 1170 C C . VAL A 1 150 ? 21.967 -2.938 -10.052 1.00 93.62 150 VAL A C 1
ATOM 1172 O O . VAL A 1 150 ? 21.116 -3.540 -10.699 1.00 93.62 150 VAL A O 1
ATOM 1175 N N . PRO A 1 151 ? 21.618 -2.133 -9.032 1.00 94.38 151 PRO A N 1
ATOM 1176 C CA . PRO A 1 151 ? 20.219 -1.836 -8.717 1.00 94.38 151 PRO A CA 1
ATOM 1177 C C . PRO A 1 151 ? 19.445 -1.339 -9.947 1.00 94.38 151 PRO A C 1
ATOM 1179 O O . PRO A 1 151 ? 19.950 -0.477 -10.668 1.00 94.38 151 PRO A O 1
ATOM 1182 N N . ALA A 1 152 ? 18.207 -1.803 -10.151 1.00 91.44 152 ALA A N 1
ATOM 1183 C CA . ALA A 1 152 ? 17.368 -1.425 -11.300 1.00 91.44 152 ALA A CA 1
ATOM 1184 C C . ALA A 1 152 ? 17.266 0.105 -11.499 1.00 91.44 152 ALA A C 1
ATOM 1186 O O . ALA A 1 152 ? 17.263 0.618 -12.617 1.00 91.44 152 ALA A O 1
ATOM 1187 N N . THR A 1 153 ? 17.275 0.864 -10.399 1.00 92.12 153 THR A N 1
ATOM 1188 C CA . THR A 1 153 ? 17.234 2.334 -10.409 1.00 92.12 153 THR A CA 1
ATOM 1189 C C . THR A 1 153 ? 18.435 2.999 -11.093 1.00 92.12 153 THR A C 1
ATOM 1191 O O . THR A 1 153 ? 18.339 4.169 -11.466 1.00 92.12 153 THR A O 1
ATOM 1194 N N . GLU A 1 154 ? 19.567 2.305 -11.242 1.00 92.12 154 GLU A N 1
ATOM 1195 C CA . GLU A 1 154 ? 20.759 2.815 -11.942 1.00 92.12 154 GLU A CA 1
ATOM 1196 C C . GLU A 1 154 ? 20.597 2.815 -13.473 1.00 92.12 154 GLU A C 1
ATOM 1198 O O . GLU A 1 154 ? 21.342 3.512 -14.155 1.00 92.12 154 GLU A O 1
ATOM 1203 N N . HIS A 1 155 ? 19.589 2.124 -14.017 1.00 90.00 155 HIS A N 1
ATOM 1204 C CA . HIS A 1 155 ? 19.234 2.180 -15.446 1.00 90.00 155 HIS A CA 1
ATOM 1205 C C . HIS A 1 155 ? 18.269 3.328 -15.771 1.00 90.00 155 HIS A C 1
ATOM 1207 O O . HIS A 1 155 ? 18.210 3.826 -16.894 1.00 90.00 155 HIS A O 1
ATOM 1213 N N . VAL A 1 156 ? 17.559 3.831 -14.758 1.00 88.19 156 VAL A N 1
ATOM 1214 C CA . VAL A 1 156 ? 16.662 4.987 -14.866 1.00 88.19 156 VAL A CA 1
ATOM 1215 C C . VAL A 1 156 ? 17.334 6.192 -14.211 1.00 88.19 156 VAL A C 1
ATOM 1217 O O . VAL A 1 156 ? 17.100 6.504 -13.043 1.00 88.19 156 VAL A O 1
ATOM 1220 N N . THR A 1 157 ? 18.228 6.865 -14.935 1.00 80.81 157 THR A N 1
ATOM 1221 C CA . THR A 1 157 ? 18.995 8.008 -14.404 1.00 80.81 157 THR A CA 1
ATOM 1222 C C . THR A 1 157 ? 18.458 9.353 -14.881 1.00 80.81 157 THR A C 1
ATOM 1224 O O . THR A 1 157 ? 17.757 9.460 -15.884 1.00 80.81 157 THR A O 1
ATOM 1227 N N . GLY A 1 158 ? 18.793 10.410 -14.139 1.00 79.00 158 GLY A N 1
ATOM 1228 C CA . GLY A 1 158 ? 18.459 11.786 -14.492 1.00 79.00 158 GLY A CA 1
ATOM 1229 C C . GLY A 1 158 ? 17.761 12.553 -13.374 1.00 79.00 158 GLY A C 1
ATOM 1230 O O . GLY A 1 158 ? 17.389 12.010 -12.335 1.00 79.00 158 GLY A O 1
ATOM 1231 N N . LEU A 1 159 ? 17.615 13.860 -13.596 1.00 77.69 159 LEU A N 1
ATOM 1232 C CA . LEU A 1 159 ? 16.922 14.792 -12.696 1.00 77.69 159 LEU A CA 1
ATOM 1233 C C . LEU A 1 159 ? 15.646 15.370 -13.329 1.00 77.69 159 LEU A C 1
ATOM 1235 O O . LEU A 1 159 ? 15.029 16.270 -12.760 1.00 77.69 159 LEU A O 1
ATOM 1239 N N . SER A 1 160 ? 15.269 14.888 -14.516 1.00 82.94 160 SER A N 1
ATOM 1240 C CA . SER A 1 160 ? 14.050 15.317 -15.197 1.00 82.94 160 SER A CA 1
ATOM 1241 C C . SER A 1 160 ? 12.807 14.794 -14.473 1.00 82.94 160 SER A C 1
ATOM 1243 O O . SER A 1 160 ? 12.853 13.809 -13.735 1.00 82.94 160 SER A O 1
ATOM 1245 N N . LEU A 1 161 ? 11.669 15.449 -14.717 1.00 78.06 161 LEU A N 1
ATOM 1246 C CA . LEU A 1 161 ? 10.364 14.963 -14.257 1.00 78.06 161 LEU A CA 1
ATOM 1247 C C . LEU A 1 161 ? 10.004 13.603 -14.872 1.00 78.06 161 LEU A C 1
ATOM 1249 O O . LEU A 1 161 ? 9.272 12.837 -14.262 1.00 78.06 161 LEU A O 1
ATOM 1253 N N . ASP A 1 162 ? 10.547 13.297 -16.048 1.00 82.25 162 ASP A N 1
ATOM 1254 C CA . ASP A 1 162 ? 10.378 12.004 -16.705 1.00 82.25 162 ASP A CA 1
ATOM 1255 C C . ASP A 1 162 ? 11.158 10.890 -15.989 1.00 82.25 162 ASP A C 1
ATOM 1257 O O . ASP A 1 162 ? 10.587 9.864 -15.638 1.00 82.25 162 ASP A O 1
ATOM 1261 N N . ALA A 1 163 ? 12.430 11.131 -15.649 1.00 82.94 163 ALA A N 1
ATOM 1262 C CA . ALA A 1 163 ? 13.225 10.193 -14.854 1.00 82.94 163 ALA A CA 1
ATOM 1263 C C . ALA A 1 163 ? 12.626 9.975 -13.455 1.00 82.94 163 ALA A C 1
ATOM 1265 O O . ALA A 1 163 ? 12.718 8.881 -12.902 1.00 82.94 163 ALA A O 1
ATOM 1266 N N . PHE A 1 164 ? 12.000 11.009 -12.884 1.00 84.12 164 PHE A N 1
ATOM 1267 C CA . PHE A 1 164 ? 11.214 10.885 -11.659 1.00 84.12 164 PHE A CA 1
ATOM 1268 C C . PHE A 1 164 ? 10.018 9.945 -11.856 1.00 84.12 164 PHE A C 1
ATOM 1270 O O . PHE A 1 164 ? 9.916 8.975 -11.116 1.00 84.12 164 PHE A O 1
ATOM 1277 N N . ALA A 1 165 ? 9.182 10.182 -12.872 1.00 83.12 165 ALA A N 1
ATOM 1278 C CA . ALA A 1 165 ? 8.012 9.352 -13.162 1.00 83.12 165 ALA A CA 1
ATOM 1279 C C . ALA A 1 165 ? 8.394 7.886 -13.421 1.00 83.12 165 ALA A C 1
ATOM 1281 O O . ALA A 1 165 ? 7.840 6.986 -12.801 1.00 83.12 165 ALA A O 1
ATOM 1282 N N . ARG A 1 166 ? 9.420 7.641 -14.247 1.00 86.69 166 ARG A N 1
ATOM 1283 C CA . ARG A 1 166 ? 9.925 6.285 -14.516 1.00 86.69 166 ARG A CA 1
ATOM 1284 C C . ARG A 1 166 ? 10.453 5.585 -13.260 1.00 86.69 166 ARG A C 1
ATOM 1286 O O . ARG A 1 166 ? 10.283 4.382 -13.121 1.00 86.69 166 ARG A O 1
ATOM 1293 N N . ARG A 1 167 ? 11.089 6.317 -12.335 1.00 89.81 167 ARG A N 1
ATOM 1294 C CA . ARG A 1 167 ? 11.532 5.756 -11.045 1.00 89.81 167 ARG A CA 1
ATOM 1295 C C . ARG A 1 167 ? 10.383 5.467 -10.091 1.00 89.81 167 ARG A C 1
ATOM 1297 O O . ARG A 1 167 ? 10.502 4.526 -9.314 1.00 89.81 167 ARG A O 1
ATOM 1304 N N . THR A 1 168 ? 9.323 6.269 -10.132 1.00 87.81 168 THR A N 1
ATOM 1305 C CA . THR A 1 168 ? 8.092 5.988 -9.392 1.00 87.81 168 THR A CA 1
ATOM 1306 C C . THR A 1 168 ? 7.477 4.689 -9.892 1.00 87.81 168 THR A C 1
ATOM 1308 O O . THR A 1 168 ? 7.391 3.761 -9.106 1.00 87.81 168 THR A O 1
ATOM 1311 N N . VAL A 1 169 ? 7.211 4.571 -11.198 1.00 89.06 169 VAL A N 1
ATOM 1312 C CA . VAL A 1 169 ? 6.653 3.346 -11.805 1.00 89.06 169 VAL A CA 1
ATOM 1313 C C . VAL A 1 169 ? 7.519 2.120 -11.500 1.00 89.06 169 VAL A C 1
ATOM 1315 O O . VAL A 1 169 ? 7.007 1.085 -11.092 1.00 89.06 169 VAL A O 1
ATOM 1318 N N . LEU A 1 170 ? 8.846 2.243 -11.622 1.00 92.50 170 LEU A N 1
ATOM 1319 C CA . LEU A 1 170 ? 9.769 1.161 -11.273 1.00 92.50 170 LEU A CA 1
ATOM 1320 C C . LEU A 1 170 ? 9.621 0.718 -9.807 1.00 92.50 170 LEU A C 1
ATOM 1322 O O . LEU A 1 170 ? 9.599 -0.479 -9.539 1.00 92.50 170 LEU A O 1
ATOM 1326 N N . GLY A 1 171 ? 9.546 1.662 -8.867 1.00 92.88 171 GLY A N 1
ATOM 1327 C CA . GLY A 1 171 ? 9.348 1.342 -7.454 1.00 92.88 171 GLY A CA 1
ATOM 1328 C C . GLY A 1 171 ? 7.971 0.744 -7.185 1.00 92.88 171 GLY A C 1
ATOM 1329 O O . GLY A 1 171 ? 7.883 -0.312 -6.567 1.00 92.88 171 GLY A O 1
ATOM 1330 N N . ASP A 1 172 ? 6.918 1.377 -7.692 1.00 91.50 172 ASP A N 1
ATOM 1331 C CA . ASP A 1 172 ? 5.530 0.955 -7.500 1.00 91.50 172 ASP A CA 1
ATOM 1332 C C . ASP A 1 172 ? 5.295 -0.456 -8.068 1.00 91.50 172 ASP A C 1
ATOM 1334 O O . ASP A 1 172 ? 4.641 -1.259 -7.412 1.00 91.50 172 ASP A O 1
ATOM 1338 N N . SER A 1 173 ? 5.940 -0.822 -9.187 1.00 92.75 173 SER A N 1
ATOM 1339 C CA . SER A 1 173 ? 5.841 -2.173 -9.778 1.00 92.75 173 SER A CA 1
ATOM 1340 C C . SER A 1 173 ? 6.258 -3.314 -8.842 1.00 92.75 173 SER A C 1
ATOM 1342 O O . SER A 1 173 ? 5.889 -4.467 -9.060 1.00 92.75 173 SER A O 1
ATOM 1344 N N . VAL A 1 174 ? 7.037 -2.998 -7.804 1.00 95.69 174 VAL A N 1
ATOM 1345 C CA . VAL A 1 174 ? 7.428 -3.927 -6.739 1.00 95.69 174 VAL A CA 1
ATOM 1346 C C . VAL A 1 174 ? 6.619 -3.653 -5.480 1.00 95.69 174 VAL A C 1
ATOM 1348 O O . VAL A 1 174 ? 6.033 -4.565 -4.904 1.00 95.69 174 VAL A O 1
ATOM 1351 N N . LEU A 1 175 ? 6.600 -2.396 -5.033 1.00 94.75 175 LEU A N 1
ATOM 1352 C CA . LEU A 1 175 ? 6.071 -2.047 -3.722 1.00 94.75 175 LEU A CA 1
ATOM 1353 C C . LEU A 1 175 ? 4.547 -2.184 -3.640 1.00 94.75 175 LEU A C 1
ATOM 1355 O O . LEU A 1 175 ? 4.054 -2.498 -2.561 1.00 94.75 175 LEU A O 1
ATOM 1359 N N . HIS A 1 176 ? 3.803 -1.987 -4.735 1.00 92.69 176 HIS A N 1
ATOM 1360 C CA . HIS A 1 176 ? 2.361 -2.260 -4.745 1.00 92.69 176 HIS A CA 1
ATOM 1361 C C . HIS A 1 176 ? 2.059 -3.751 -4.626 1.00 92.69 176 HIS A C 1
ATOM 1363 O O . HIS A 1 176 ? 1.127 -4.104 -3.911 1.00 92.69 176 HIS A O 1
ATOM 1369 N N . VAL A 1 177 ? 2.874 -4.625 -5.228 1.00 95.94 177 VAL A N 1
ATOM 1370 C CA . VAL A 1 177 ? 2.725 -6.078 -5.049 1.00 95.94 177 VAL A CA 1
ATOM 1371 C C . VAL A 1 177 ? 2.896 -6.437 -3.573 1.00 95.94 177 VAL A C 1
ATOM 1373 O O . VAL A 1 177 ? 2.029 -7.078 -2.994 1.00 95.94 177 VAL A O 1
ATOM 1376 N N . GLU A 1 178 ? 3.959 -5.945 -2.930 1.00 97.06 178 GLU A N 1
ATOM 1377 C CA . GLU A 1 178 ? 4.239 -6.223 -1.512 1.00 97.06 178 GLU A CA 1
ATOM 1378 C C . GLU A 1 178 ? 3.185 -5.626 -0.569 1.00 97.06 178 GLU A C 1
ATOM 1380 O O . GLU A 1 178 ? 2.852 -6.213 0.462 1.00 97.06 178 GLU A O 1
ATOM 1385 N N . TRP A 1 179 ? 2.665 -4.444 -0.912 1.00 96.81 179 TRP A N 1
ATOM 1386 C CA . TRP A 1 179 ? 1.574 -3.806 -0.178 1.00 96.81 179 TRP A CA 1
ATOM 1387 C C . TRP A 1 179 ? 0.304 -4.656 -0.293 1.00 96.81 179 TRP A C 1
ATOM 1389 O O . TRP A 1 179 ? -0.349 -4.914 0.718 1.00 96.81 179 TRP A O 1
ATOM 1399 N N . TYR A 1 180 ? -0.008 -5.133 -1.502 1.00 96.44 180 TYR A N 1
ATOM 1400 C CA . TYR A 1 180 ? -1.189 -5.943 -1.770 1.00 96.44 180 TYR A CA 1
ATOM 1401 C C . TYR A 1 180 ? -1.110 -7.287 -1.052 1.00 96.44 180 TYR A C 1
ATOM 1403 O O . TYR A 1 180 ? -2.040 -7.621 -0.326 1.00 96.44 180 TYR A O 1
ATOM 1411 N N . GLU A 1 181 ? 0.009 -8.012 -1.178 1.00 97.56 181 GLU A N 1
ATOM 1412 C CA . GLU A 1 181 ? 0.250 -9.283 -0.477 1.00 97.56 181 GLU A CA 1
ATOM 1413 C C . GLU A 1 181 ? 0.015 -9.122 1.033 1.00 97.56 181 GLU A C 1
ATOM 1415 O O . GLU A 1 181 ? -0.761 -9.870 1.626 1.00 97.56 181 GLU A O 1
ATOM 1420 N N . TYR A 1 182 ? 0.587 -8.076 1.645 1.00 97.81 182 TYR A N 1
ATOM 1421 C CA . TYR A 1 182 ? 0.421 -7.813 3.076 1.00 97.81 182 TYR A CA 1
ATOM 1422 C C . TYR A 1 182 ? -1.047 -7.673 3.500 1.00 97.81 182 TYR A C 1
ATOM 1424 O O . TYR A 1 182 ? -1.438 -8.208 4.547 1.00 97.81 182 TYR A O 1
ATOM 1432 N N . VAL A 1 183 ? -1.843 -6.922 2.729 1.00 97.94 183 VAL A N 1
ATOM 1433 C CA . VAL A 1 183 ? -3.258 -6.692 3.041 1.00 97.94 183 VAL A CA 1
ATOM 1434 C C . VAL A 1 183 ? -4.078 -7.942 2.733 1.00 97.94 183 VAL A C 1
ATOM 1436 O O . VAL A 1 183 ? -4.820 -8.392 3.605 1.00 97.94 183 VAL A O 1
ATOM 1439 N N . ALA A 1 184 ? -3.906 -8.526 1.546 1.00 97.56 184 ALA A N 1
ATOM 1440 C CA . ALA A 1 184 ? -4.629 -9.699 1.062 1.00 97.56 184 ALA A CA 1
ATOM 1441 C C . ALA A 1 184 ? -4.521 -10.886 2.029 1.00 97.56 184 ALA A C 1
ATOM 1443 O O . ALA A 1 184 ? -5.546 -11.454 2.414 1.00 97.56 184 ALA A O 1
ATOM 1444 N N . GLU A 1 185 ? -3.309 -11.191 2.507 1.00 97.31 185 GLU A N 1
ATOM 1445 C CA . GLU A 1 185 ? -3.065 -12.251 3.495 1.00 97.31 185 GLU A CA 1
ATOM 1446 C C . GLU A 1 185 ? -3.870 -12.052 4.787 1.00 97.31 185 GLU A C 1
ATOM 1448 O O . GLU A 1 185 ? -4.380 -13.012 5.367 1.00 97.31 185 GLU A O 1
ATOM 1453 N N . ARG A 1 186 ? -3.998 -10.805 5.255 1.00 97.56 186 ARG A N 1
ATOM 1454 C CA . ARG A 1 186 ? -4.646 -10.480 6.537 1.00 97.56 186 ARG A CA 1
ATOM 1455 C C . ARG A 1 186 ? -6.158 -10.455 6.449 1.00 97.56 186 ARG A C 1
ATOM 1457 O O . ARG A 1 186 ? -6.828 -10.793 7.420 1.00 97.56 186 ARG A O 1
ATOM 1464 N N . VAL A 1 187 ? -6.690 -10.046 5.303 1.00 97.19 187 VAL A N 1
ATOM 1465 C CA . VAL A 1 187 ? -8.137 -9.911 5.095 1.00 97.19 187 VAL A CA 1
ATOM 1466 C C . VAL A 1 187 ? -8.748 -11.125 4.389 1.00 97.19 187 VAL A C 1
ATOM 1468 O O . VAL A 1 187 ? -9.951 -11.147 4.140 1.00 97.19 187 VAL A O 1
ATOM 1471 N N . GLY A 1 188 ? -7.938 -12.151 4.106 1.00 96.25 188 GLY A N 1
ATOM 1472 C CA . GLY A 1 188 ? -8.392 -13.432 3.569 1.00 96.25 188 GLY A CA 1
ATOM 1473 C C . GLY A 1 188 ? -8.766 -13.389 2.089 1.00 96.25 188 GLY A C 1
ATOM 1474 O O . GLY A 1 188 ? -9.680 -14.102 1.681 1.00 96.25 188 GLY A O 1
ATOM 1475 N N . VAL A 1 189 ? -8.094 -12.551 1.296 1.00 97.69 189 VAL A N 1
ATOM 1476 C CA . VAL A 1 189 ? -8.204 -12.587 -0.170 1.00 97.69 189 VAL A CA 1
ATOM 1477 C C . VAL A 1 189 ? -7.330 -13.723 -0.693 1.00 97.69 189 VAL A C 1
ATOM 1479 O O . VAL A 1 189 ? -6.153 -13.817 -0.345 1.00 97.69 189 VAL A O 1
ATOM 1482 N N . GLU A 1 190 ? -7.891 -14.583 -1.537 1.00 96.31 190 GLU A N 1
ATOM 1483 C CA . GLU A 1 190 ? -7.128 -15.634 -2.213 1.00 96.31 190 GLU A CA 1
ATOM 1484 C C . GLU A 1 190 ? -6.417 -15.044 -3.433 1.00 96.31 190 GLU A C 1
ATOM 1486 O O . GLU A 1 190 ? -7.086 -14.662 -4.384 1.00 96.31 190 GLU A O 1
ATOM 1491 N N . TYR A 1 191 ? -5.084 -14.995 -3.438 1.00 96.88 191 TYR A N 1
ATOM 1492 C CA . TYR A 1 191 ? -4.294 -14.480 -4.563 1.00 96.88 191 TYR A CA 1
ATOM 1493 C C . TYR A 1 191 ? -3.229 -15.484 -5.027 1.00 96.88 191 TYR A C 1
ATOM 1495 O O . TYR A 1 191 ? -2.849 -16.401 -4.295 1.00 96.88 191 TYR A O 1
ATOM 1503 N N . ASP A 1 192 ? -2.730 -15.307 -6.253 1.00 97.62 192 ASP A N 1
ATOM 1504 C CA . ASP A 1 192 ? -1.640 -16.123 -6.798 1.00 97.62 192 ASP A CA 1
ATOM 1505 C C . ASP A 1 192 ? -0.277 -15.586 -6.327 1.00 97.62 192 ASP A C 1
ATOM 1507 O O . ASP A 1 192 ? 0.296 -14.661 -6.909 1.00 97.62 192 ASP A O 1
ATOM 1511 N N . ALA A 1 193 ? 0.248 -16.174 -5.250 1.00 96.81 193 ALA A N 1
ATOM 1512 C CA . ALA A 1 193 ? 1.534 -15.787 -4.675 1.00 96.81 193 ALA A CA 1
ATOM 1513 C C . ALA A 1 193 ? 2.723 -16.040 -5.617 1.00 96.81 193 ALA A C 1
ATOM 1515 O O . ALA A 1 193 ? 3.676 -15.260 -5.617 1.00 96.81 193 ALA A O 1
ATOM 1516 N N . GLU A 1 194 ? 2.670 -17.084 -6.452 1.00 97.62 194 GLU A N 1
ATOM 1517 C CA . GLU A 1 194 ? 3.742 -17.353 -7.414 1.00 97.62 194 GLU A CA 1
ATOM 1518 C C . GLU A 1 194 ? 3.751 -16.291 -8.518 1.00 97.62 194 GLU A C 1
ATOM 1520 O O . GLU A 1 194 ? 4.818 -15.870 -8.967 1.00 97.62 194 GLU A O 1
ATOM 1525 N N . LEU A 1 195 ? 2.575 -15.830 -8.957 1.00 97.88 195 LEU A N 1
ATOM 1526 C CA . LEU A 1 195 ? 2.463 -14.714 -9.893 1.00 97.88 195 LEU A CA 1
ATOM 1527 C C . LEU A 1 195 ? 2.996 -13.410 -9.284 1.00 97.88 195 LEU A C 1
ATOM 1529 O O . LEU A 1 195 ? 3.759 -12.705 -9.947 1.00 97.88 195 LEU A O 1
ATOM 1533 N N . CYS A 1 196 ? 2.659 -13.108 -8.027 1.00 97.06 196 CYS A N 1
ATOM 1534 C CA . CYS A 1 196 ? 3.184 -11.940 -7.313 1.00 97.06 196 CYS A CA 1
ATOM 1535 C C . CYS A 1 196 ? 4.716 -11.983 -7.172 1.00 97.06 196 CYS A C 1
ATOM 1537 O O . CYS A 1 196 ? 5.394 -10.981 -7.417 1.00 97.06 196 CYS A O 1
ATOM 1539 N N . GLU A 1 197 ? 5.290 -13.140 -6.835 1.00 96.69 197 GLU A N 1
ATOM 1540 C CA . GLU A 1 197 ? 6.744 -13.334 -6.788 1.00 96.69 197 GLU A CA 1
ATOM 1541 C C . GLU A 1 197 ? 7.378 -13.108 -8.170 1.00 96.69 197 GLU A C 1
ATOM 1543 O O . GLU A 1 197 ? 8.270 -12.265 -8.315 1.00 96.69 197 GLU A O 1
ATOM 1548 N N . ARG A 1 198 ? 6.848 -13.756 -9.221 1.00 96.69 198 ARG A N 1
ATOM 1549 C CA . ARG A 1 198 ? 7.310 -13.548 -10.607 1.00 96.69 198 ARG A CA 1
ATOM 1550 C C . ARG A 1 198 ? 7.219 -12.084 -11.030 1.00 96.69 198 ARG A C 1
ATOM 1552 O O . ARG A 1 198 ? 8.114 -11.586 -11.720 1.00 96.69 198 ARG A O 1
ATOM 1559 N N . ALA A 1 199 ? 6.165 -11.376 -10.632 1.00 96.06 199 ALA A N 1
ATOM 1560 C CA . ALA A 1 199 ? 5.993 -9.964 -10.939 1.00 96.06 199 ALA A CA 1
ATOM 1561 C C . ALA A 1 199 ? 7.074 -9.104 -10.272 1.00 96.06 199 ALA A C 1
ATOM 1563 O O . ALA A 1 199 ? 7.657 -8.252 -10.947 1.00 96.06 199 ALA A O 1
ATOM 1564 N N . ARG A 1 200 ? 7.421 -9.362 -9.004 1.00 95.31 200 ARG A N 1
ATOM 1565 C CA . ARG A 1 200 ? 8.506 -8.653 -8.295 1.00 95.31 200 ARG A CA 1
ATOM 1566 C C . ARG A 1 200 ? 9.892 -8.924 -8.883 1.00 95.31 200 ARG A C 1
ATOM 1568 O O . ARG A 1 200 ? 10.769 -8.061 -8.807 1.00 95.31 200 ARG A O 1
ATOM 1575 N N . GLU A 1 201 ? 10.101 -10.083 -9.500 1.00 93.94 201 GLU A N 1
ATOM 1576 C CA . GLU A 1 201 ? 11.359 -10.409 -10.182 1.00 93.94 201 GLU A CA 1
ATOM 1577 C C . GLU A 1 201 ? 11.459 -9.793 -11.584 1.00 93.94 201 GLU A C 1
ATOM 1579 O O . GLU A 1 201 ? 12.506 -9.270 -11.974 1.00 93.94 201 GLU A O 1
ATOM 1584 N N . THR A 1 202 ? 10.377 -9.850 -12.362 1.00 94.12 202 THR A N 1
ATOM 1585 C CA . THR A 1 202 ? 10.407 -9.508 -13.794 1.00 94.12 202 THR A CA 1
ATOM 1586 C C . THR A 1 202 ? 10.092 -8.043 -14.084 1.00 94.12 202 THR A C 1
ATOM 1588 O O . THR A 1 202 ? 10.704 -7.465 -14.990 1.00 94.12 202 THR A O 1
ATOM 1591 N N . SER A 1 203 ? 9.214 -7.415 -13.299 1.00 94.31 203 SER A N 1
ATOM 1592 C CA . SER A 1 203 ? 8.803 -6.019 -13.509 1.00 94.31 203 SER A CA 1
ATOM 1593 C C . SER A 1 203 ? 9.965 -5.030 -13.403 1.00 94.31 203 SER A C 1
ATOM 1595 O O . SER A 1 203 ? 10.087 -4.182 -14.291 1.00 94.31 203 SER A O 1
ATOM 1597 N N . PRO A 1 204 ? 10.906 -5.156 -12.442 1.00 94.00 204 PRO A N 1
ATOM 1598 C CA . PRO A 1 204 ? 12.056 -4.258 -12.381 1.00 94.00 204 PRO A CA 1
ATOM 1599 C C . PRO A 1 204 ? 12.934 -4.282 -13.631 1.00 94.00 204 PRO A C 1
ATOM 1601 O O . PRO A 1 204 ? 13.454 -3.241 -14.026 1.00 94.00 204 PRO A O 1
ATOM 1604 N N . VAL A 1 205 ? 13.092 -5.446 -14.272 1.00 93.44 205 VAL A N 1
ATOM 1605 C CA . VAL A 1 205 ? 13.892 -5.595 -15.501 1.00 93.44 205 VAL A CA 1
ATOM 1606 C C . VAL A 1 205 ? 13.229 -4.869 -16.672 1.00 93.44 205 VAL A C 1
ATOM 1608 O O . VAL A 1 205 ? 13.899 -4.167 -17.433 1.00 93.44 205 VAL A O 1
ATOM 1611 N N . TYR A 1 206 ? 11.908 -5.007 -16.791 1.00 93.00 206 TYR A N 1
ATOM 1612 C CA . TYR A 1 206 ? 11.109 -4.323 -17.805 1.00 93.00 206 TYR A CA 1
ATOM 1613 C C . TYR A 1 206 ? 11.099 -2.805 -17.587 1.00 93.00 206 TYR A C 1
ATOM 1615 O O . TYR A 1 206 ? 11.501 -2.048 -18.468 1.00 93.00 206 TYR A O 1
ATOM 1623 N N . PHE A 1 207 ? 10.756 -2.334 -16.385 1.00 91.69 207 PHE A N 1
ATOM 1624 C CA . PHE A 1 207 ? 10.670 -0.898 -16.094 1.00 91.69 207 PHE A CA 1
ATOM 1625 C C . PHE A 1 207 ? 12.035 -0.190 -16.052 1.00 91.69 207 PHE A C 1
ATOM 1627 O O . PHE A 1 207 ? 12.126 1.016 -16.318 1.00 91.69 207 PHE A O 1
ATOM 1634 N N . ALA A 1 208 ? 13.122 -0.930 -15.808 1.00 90.50 208 ALA A N 1
ATOM 1635 C CA . ALA A 1 208 ? 14.485 -0.448 -16.033 1.00 90.50 208 ALA A CA 1
ATOM 1636 C C . ALA A 1 208 ? 14.787 -0.180 -17.523 1.00 90.50 208 ALA A C 1
ATOM 1638 O O . ALA A 1 208 ? 15.687 0.605 -17.826 1.00 90.50 208 ALA A O 1
ATOM 1639 N N . GLY A 1 209 ? 14.015 -0.765 -18.445 1.00 88.06 209 GLY A N 1
ATOM 1640 C CA . GLY A 1 209 ? 14.210 -0.675 -19.893 1.00 88.06 209 GLY A CA 1
ATOM 1641 C C . GLY A 1 209 ? 15.245 -1.662 -20.432 1.00 88.06 209 GLY A C 1
ATOM 1642 O O . GLY A 1 209 ? 15.830 -1.407 -21.480 1.00 88.06 209 GLY A O 1
ATOM 1643 N N . VAL A 1 210 ? 15.519 -2.747 -19.699 1.00 88.38 210 VAL A N 1
ATOM 1644 C CA . VAL A 1 210 ? 16.471 -3.797 -20.112 1.00 88.38 210 VAL A CA 1
ATOM 1645 C C . VAL A 1 210 ? 15.766 -4.934 -20.854 1.00 88.38 210 VAL A C 1
ATOM 1647 O O . VAL A 1 210 ? 16.385 -5.641 -21.648 1.00 88.38 210 VAL A O 1
ATOM 1650 N N . ARG A 1 211 ? 14.462 -5.098 -20.623 1.00 86.69 211 ARG A N 1
ATOM 1651 C CA . ARG A 1 211 ? 13.598 -6.020 -21.356 1.00 86.69 211 ARG A CA 1
ATOM 1652 C C . ARG A 1 211 ? 12.475 -5.239 -22.030 1.00 86.69 211 ARG A C 1
ATOM 1654 O O . ARG A 1 211 ? 11.903 -4.352 -21.409 1.00 86.69 211 ARG A O 1
ATOM 1661 N N . ASP A 1 212 ? 12.146 -5.632 -23.256 1.00 87.00 212 ASP A N 1
ATOM 1662 C CA . ASP A 1 212 ? 11.140 -4.950 -24.075 1.00 87.00 212 ASP A CA 1
ATOM 1663 C C . ASP A 1 212 ? 9.698 -5.411 -23.803 1.00 87.00 212 ASP A C 1
ATOM 1665 O O . ASP A 1 212 ? 8.760 -4.693 -24.128 1.00 87.00 212 ASP A O 1
ATOM 1669 N N . GLU A 1 213 ? 9.503 -6.592 -23.204 1.00 88.94 213 GLU A N 1
ATOM 1670 C CA . GLU A 1 213 ? 8.181 -7.198 -22.995 1.00 88.94 213 GLU A CA 1
ATOM 1671 C C . GLU A 1 213 ? 8.049 -7.837 -21.604 1.00 88.94 213 GLU A C 1
ATOM 1673 O O . GLU A 1 213 ? 8.996 -8.432 -21.081 1.00 88.94 213 GLU A O 1
ATOM 1678 N N . LEU A 1 214 ? 6.857 -7.755 -21.011 1.00 92.38 214 LEU A N 1
ATOM 1679 C CA . LEU A 1 214 ? 6.490 -8.530 -19.824 1.00 92.38 214 LEU A CA 1
ATOM 1680 C C . LEU A 1 214 ? 5.837 -9.860 -20.228 1.00 92.38 214 LEU A C 1
ATOM 1682 O O . LEU A 1 214 ? 5.112 -9.895 -21.226 1.00 92.38 214 LEU A O 1
ATOM 1686 N N . PRO A 1 215 ? 6.041 -10.940 -19.447 1.00 94.38 215 PRO A N 1
ATOM 1687 C CA . PRO A 1 215 ? 5.158 -12.103 -19.499 1.00 94.38 215 PRO A CA 1
ATOM 1688 C C . PRO A 1 215 ? 3.690 -11.674 -19.393 1.00 94.38 215 PRO A C 1
ATOM 1690 O O . PRO A 1 215 ? 3.381 -10.715 -18.692 1.00 94.38 215 PRO A O 1
ATOM 1693 N N . GLU A 1 216 ? 2.799 -12.357 -20.108 1.00 94.88 216 GLU A N 1
ATOM 1694 C CA . GLU A 1 216 ? 1.390 -11.960 -20.229 1.00 94.88 216 GLU A CA 1
ATOM 1695 C C . GLU A 1 216 ? 0.657 -11.918 -18.885 1.00 94.88 216 GLU A C 1
ATOM 1697 O O . GLU A 1 216 ? 0.014 -10.921 -18.580 1.00 94.88 216 GLU A O 1
ATOM 1702 N N . ASP A 1 217 ? 0.851 -12.931 -18.046 1.00 95.31 217 ASP A N 1
ATOM 1703 C CA . ASP A 1 217 ? 0.293 -13.001 -16.694 1.00 95.31 217 ASP A CA 1
ATOM 1704 C C . ASP A 1 217 ? 0.787 -11.850 -15.799 1.00 95.31 217 ASP A C 1
ATOM 1706 O O . ASP A 1 217 ? 0.013 -11.213 -15.085 1.00 95.31 217 ASP A O 1
ATOM 1710 N N . VAL A 1 218 ? 2.082 -11.529 -15.866 1.00 96.31 218 VAL A N 1
ATOM 1711 C CA . VAL A 1 218 ? 2.667 -10.396 -15.133 1.00 96.31 218 VAL A CA 1
ATOM 1712 C C . VAL A 1 218 ? 2.163 -9.062 -15.683 1.00 96.31 218 VAL A C 1
ATOM 1714 O O . VAL A 1 218 ? 1.936 -8.136 -14.908 1.00 96.31 218 VAL A O 1
ATOM 1717 N N . ARG A 1 219 ? 1.985 -8.945 -17.003 1.00 94.06 219 ARG A N 1
ATOM 1718 C CA . ARG A 1 219 ? 1.426 -7.750 -17.646 1.00 94.06 219 ARG A CA 1
ATOM 1719 C C . ARG A 1 219 ? 0.001 -7.502 -17.162 1.00 94.06 219 ARG A C 1
ATOM 1721 O O . ARG A 1 219 ? -0.296 -6.374 -16.791 1.00 94.06 219 ARG A O 1
ATOM 1728 N N . GLU A 1 220 ? -0.833 -8.540 -17.119 1.00 94.00 220 GLU A N 1
ATOM 1729 C CA . GLU A 1 220 ? -2.205 -8.473 -16.600 1.00 94.00 220 GLU A CA 1
ATOM 1730 C C . GLU A 1 220 ? -2.233 -8.044 -15.128 1.00 94.00 220 GLU A C 1
ATOM 1732 O O . GLU A 1 220 ? -2.956 -7.111 -14.782 1.00 94.00 220 GLU A O 1
ATOM 1737 N N . LEU A 1 221 ? -1.383 -8.639 -14.280 1.00 95.25 221 LEU A N 1
ATOM 1738 C CA . LEU A 1 221 ? -1.280 -8.246 -12.872 1.00 95.25 221 LEU A CA 1
ATOM 1739 C C . LEU A 1 221 ? -0.834 -6.788 -12.709 1.00 95.25 221 LEU A C 1
ATOM 1741 O O . LEU A 1 221 ? -1.443 -6.031 -11.957 1.00 95.25 221 LEU A O 1
ATOM 1745 N N . GLN A 1 222 ? 0.230 -6.379 -13.403 1.00 93.19 222 GLN A N 1
ATOM 1746 C CA . GLN A 1 222 ? 0.738 -5.008 -13.327 1.00 93.19 222 GLN A CA 1
ATOM 1747 C C . GLN A 1 222 ? -0.290 -4.014 -13.871 1.00 93.19 222 GLN A C 1
ATOM 1749 O O . GLN A 1 222 ? -0.469 -2.951 -13.290 1.00 93.19 222 GLN A O 1
ATOM 1754 N N . HIS A 1 223 ? -1.014 -4.370 -14.933 1.00 90.38 223 HIS A N 1
ATOM 1755 C CA . HIS A 1 223 ? -2.130 -3.578 -15.431 1.00 90.38 223 HIS A CA 1
ATOM 1756 C C . HIS A 1 223 ? -3.210 -3.418 -14.352 1.00 90.38 223 HIS A C 1
ATOM 1758 O O . HIS A 1 223 ? -3.548 -2.289 -14.019 1.00 90.38 223 HIS A O 1
ATOM 1764 N N . ALA A 1 224 ? -3.670 -4.504 -13.719 1.00 90.69 224 ALA A N 1
ATOM 1765 C CA . ALA A 1 224 ? -4.633 -4.433 -12.615 1.00 90.69 224 ALA A CA 1
ATOM 1766 C C . ALA A 1 224 ? -4.133 -3.551 -11.454 1.00 90.69 224 ALA A C 1
ATOM 1768 O O . ALA A 1 224 ? -4.885 -2.744 -10.915 1.00 90.69 224 ALA A O 1
ATOM 1769 N N . MET A 1 225 ? -2.847 -3.653 -11.109 1.00 87.69 225 MET A N 1
ATOM 1770 C CA . MET A 1 225 ? -2.233 -2.881 -10.025 1.00 87.69 225 MET A CA 1
ATOM 1771 C C . MET A 1 225 ? -1.999 -1.402 -10.353 1.00 87.69 225 MET A C 1
ATOM 1773 O O . MET A 1 225 ? -1.908 -0.602 -9.419 1.00 87.69 225 MET A O 1
ATOM 1777 N N . PHE A 1 226 ? -1.873 -1.041 -11.635 1.00 77.25 226 PHE A N 1
ATOM 1778 C CA . PHE A 1 226 ? -1.681 0.338 -12.096 1.00 77.25 226 PHE A CA 1
ATOM 1779 C C . PHE A 1 226 ? -2.974 1.012 -12.571 1.00 77.25 226 PHE A C 1
ATOM 1781 O O . PHE A 1 226 ? -3.037 2.233 -12.549 1.00 77.25 226 PHE A O 1
ATOM 1788 N N . CYS A 1 227 ? -4.019 0.258 -12.926 1.00 58.28 227 CYS A N 1
ATOM 1789 C CA . CYS A 1 227 ? -5.301 0.800 -13.391 1.00 58.28 227 CYS A CA 1
ATOM 1790 C C . CYS A 1 227 ? -6.068 1.643 -12.361 1.00 58.28 227 CYS A C 1
ATOM 1792 O O . CYS A 1 227 ? -7.030 2.311 -12.739 1.00 58.28 227 CYS A O 1
ATOM 1794 N N . ASP A 1 228 ? -5.634 1.685 -11.100 1.00 52.38 228 ASP A N 1
ATOM 1795 C CA . ASP A 1 228 ? -6.103 2.670 -10.119 1.00 52.38 228 ASP A CA 1
ATOM 1796 C C . ASP A 1 228 ? -5.236 3.947 -10.117 1.00 52.38 228 ASP A C 1
ATOM 1798 O O . ASP A 1 228 ? -4.873 4.501 -9.078 1.00 52.38 228 ASP A O 1
ATOM 1802 N N . ASP A 1 229 ? -4.918 4.474 -11.302 1.00 50.69 229 ASP A N 1
ATOM 1803 C CA . ASP A 1 229 ? -4.423 5.850 -11.493 1.00 50.69 229 ASP A CA 1
ATOM 1804 C C . ASP A 1 229 ? -5.354 6.910 -10.897 1.00 50.69 229 ASP A C 1
ATOM 1806 O O . ASP A 1 229 ? -4.969 8.043 -10.566 1.00 50.69 229 ASP A O 1
ATOM 1810 N N . ASP A 1 230 ? -6.603 6.510 -10.706 1.00 52.34 230 ASP A N 1
ATOM 1811 C CA . ASP A 1 230 ? -7.585 7.266 -9.982 1.00 52.34 230 ASP A CA 1
ATOM 1812 C C . ASP A 1 230 ? -7.194 7.421 -8.500 1.00 52.34 230 ASP A C 1
ATOM 1814 O O . ASP A 1 230 ? -7.547 8.449 -7.945 1.00 52.34 230 ASP A O 1
ATOM 1818 N N . TRP A 1 231 ? -6.402 6.554 -7.854 1.00 54.72 231 TRP A N 1
ATOM 1819 C CA . TRP A 1 231 ? -5.949 6.760 -6.465 1.00 54.72 231 TRP A CA 1
ATOM 1820 C C . TRP A 1 231 ? -5.080 8.008 -6.307 1.00 54.72 231 TRP A C 1
ATOM 1822 O O . TRP A 1 231 ? -5.412 8.878 -5.502 1.00 54.72 231 TRP A O 1
ATOM 1832 N N . ILE A 1 232 ? -3.993 8.167 -7.082 1.00 54.12 232 ILE A N 1
ATOM 1833 C CA . ILE A 1 232 ? -3.129 9.362 -6.962 1.00 54.12 232 ILE A CA 1
ATOM 1834 C C . ILE A 1 232 ? -3.911 10.612 -7.357 1.00 54.12 232 ILE A C 1
ATOM 1836 O O . ILE A 1 232 ? -3.727 11.667 -6.740 1.00 54.12 232 ILE A O 1
ATOM 1840 N N . ARG A 1 233 ? -4.793 10.513 -8.359 1.00 57.09 233 ARG A N 1
ATOM 1841 C CA . ARG A 1 233 ? -5.609 11.640 -8.818 1.00 57.09 233 ARG A CA 1
ATOM 1842 C C . ARG A 1 233 ? -6.702 12.006 -7.815 1.00 57.09 233 ARG A C 1
ATOM 1844 O O . ARG A 1 233 ? -6.766 13.165 -7.424 1.00 57.09 233 ARG A O 1
ATOM 1851 N N . LYS A 1 234 ? -7.493 11.047 -7.328 1.00 59.84 234 LYS A N 1
ATOM 1852 C CA . LYS A 1 234 ? -8.489 11.205 -6.254 1.00 59.84 234 LYS A CA 1
ATOM 1853 C C . LYS A 1 234 ? -7.809 11.707 -4.983 1.00 59.84 234 LYS A C 1
ATOM 1855 O O . LYS A 1 234 ? -8.291 12.660 -4.393 1.00 59.84 234 LYS A O 1
ATOM 1860 N N . PHE A 1 235 ? -6.642 11.185 -4.608 1.00 57.53 235 PHE A N 1
ATOM 1861 C CA . PHE A 1 235 ? -5.843 11.678 -3.480 1.00 57.53 235 PHE A CA 1
ATOM 1862 C C . PHE A 1 235 ? -5.347 13.115 -3.700 1.00 57.53 235 PHE A C 1
ATOM 1864 O O . PHE A 1 235 ? -5.409 13.955 -2.799 1.00 57.53 235 PHE A O 1
ATOM 1871 N N . HIS A 1 236 ? -4.867 13.437 -4.901 1.00 56.66 236 HIS A N 1
ATOM 1872 C CA . HIS A 1 236 ? -4.449 14.788 -5.268 1.00 56.66 236 HIS A CA 1
ATOM 1873 C C . HIS A 1 236 ? -5.627 15.775 -5.264 1.00 56.66 236 HIS A C 1
ATOM 1875 O O . HIS A 1 236 ? -5.455 16.908 -4.801 1.00 56.66 236 HIS A O 1
ATOM 1881 N N . ASP A 1 237 ? -6.790 15.356 -5.759 1.00 57.66 237 ASP A N 1
ATOM 1882 C CA . ASP A 1 237 ? -8.013 16.151 -5.869 1.00 57.66 237 ASP A CA 1
ATOM 1883 C C . ASP A 1 237 ? -8.665 16.351 -4.488 1.00 57.66 237 ASP A C 1
ATOM 1885 O O . ASP A 1 237 ? -8.964 17.487 -4.116 1.00 57.66 237 ASP A O 1
ATOM 1889 N N . GLU A 1 238 ? -8.755 15.297 -3.674 1.00 57.94 238 GLU A N 1
ATOM 1890 C CA . GLU A 1 238 ? -9.289 15.305 -2.303 1.00 57.94 238 GLU A CA 1
ATOM 1891 C C . GLU 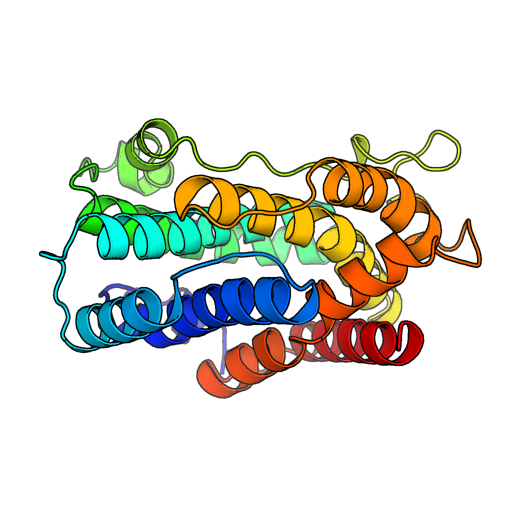A 1 238 ? -8.415 16.157 -1.360 1.00 57.94 238 GLU A C 1
ATOM 1893 O O . GLU A 1 238 ? -8.892 17.026 -0.616 1.00 57.94 238 GLU A O 1
ATOM 1898 N N . TYR A 1 239 ? -7.088 15.990 -1.430 1.00 51.81 239 TYR A N 1
ATOM 1899 C CA . TYR A 1 239 ? -6.145 16.685 -0.545 1.00 51.81 239 TYR A CA 1
ATOM 1900 C C . TYR A 1 239 ? -5.522 17.957 -1.161 1.00 51.81 239 TYR A C 1
ATOM 1902 O O . TYR A 1 239 ? -4.680 18.605 -0.527 1.00 51.81 239 TYR A O 1
ATOM 1910 N N . GLU A 1 240 ? -5.969 18.371 -2.355 1.00 51.94 240 GLU A N 1
ATOM 1911 C CA . GLU A 1 240 ? -5.558 19.576 -3.105 1.00 51.94 240 GLU A CA 1
ATOM 1912 C C . GLU A 1 240 ? -4.033 19.803 -3.168 1.00 51.94 240 GLU A C 1
ATOM 1914 O O . GLU A 1 240 ? -3.520 20.942 -3.053 1.00 51.94 240 GLU A O 1
ATOM 1919 N N . LEU A 1 241 ? -3.285 18.711 -3.321 1.00 53.09 241 LEU A N 1
ATOM 1920 C CA . LEU A 1 241 ? -1.827 18.709 -3.312 1.00 53.09 241 LEU A CA 1
ATOM 1921 C C . LEU A 1 241 ? -1.302 19.354 -4.592 1.00 53.09 241 LEU A C 1
ATOM 1923 O O . LEU A 1 241 ? -1.005 18.664 -5.545 1.00 53.09 241 LEU A O 1
ATOM 1927 N N . ARG A 1 242 ? -1.106 20.679 -4.626 1.00 52.62 242 ARG A N 1
ATOM 1928 C CA . ARG A 1 242 ? -0.594 21.418 -5.812 1.00 52.62 242 ARG A CA 1
ATOM 1929 C C . ARG A 1 242 ? 0.883 21.118 -6.155 1.00 52.62 242 ARG A C 1
ATOM 1931 O O . ARG A 1 242 ? 1.678 22.037 -6.344 1.00 52.62 242 ARG A O 1
ATOM 1938 N N . SER A 1 243 ? 1.277 19.853 -6.214 1.00 60.22 243 SER A N 1
ATOM 1939 C CA . SER A 1 243 ? 2.616 19.397 -6.552 1.00 60.22 243 SER A CA 1
ATOM 1940 C C . SER A 1 243 ? 2.653 18.959 -8.008 1.00 60.22 243 SER A C 1
ATOM 1942 O O . SER A 1 243 ? 1.970 18.027 -8.421 1.00 60.22 243 SER A O 1
ATOM 1944 N N . VAL A 1 244 ? 3.500 19.614 -8.799 1.00 62.19 244 VAL A N 1
ATOM 1945 C CA . VAL A 1 244 ? 3.808 19.172 -10.169 1.00 62.19 244 VAL A CA 1
ATOM 1946 C C . VAL A 1 244 ? 4.415 17.763 -10.170 1.00 62.19 244 VAL A C 1
ATOM 1948 O O . VAL A 1 244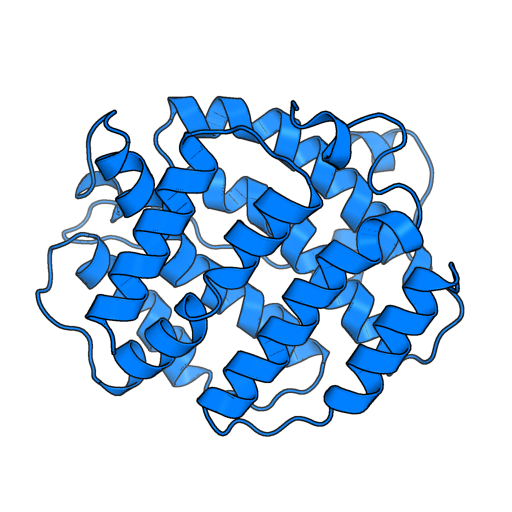 ? 4.232 17.034 -11.134 1.00 62.19 244 VAL A O 1
ATOM 1951 N N . LEU A 1 245 ? 5.085 17.363 -9.085 1.00 62.06 245 LEU A N 1
ATOM 1952 C CA . LEU A 1 245 ? 5.711 16.046 -8.961 1.00 62.06 245 LEU A CA 1
ATOM 1953 C C . LEU A 1 245 ? 4.679 14.930 -8.829 1.00 62.06 245 LEU A C 1
ATOM 1955 O O . LEU A 1 245 ? 4.780 13.948 -9.548 1.00 62.06 245 LEU A O 1
ATOM 1959 N N . PHE A 1 246 ? 3.675 15.099 -7.961 1.00 63.28 246 PHE A N 1
ATOM 1960 C CA . PHE A 1 246 ? 2.618 14.094 -7.800 1.00 63.28 246 PHE A CA 1
ATOM 1961 C C . PHE A 1 246 ? 1.805 13.935 -9.083 1.00 63.28 246 PHE A C 1
ATOM 1963 O O . PHE A 1 246 ? 1.555 12.811 -9.492 1.00 63.28 246 PHE A O 1
ATOM 1970 N N . ARG A 1 247 ? 1.504 15.042 -9.776 1.00 67.38 247 ARG A N 1
ATOM 1971 C CA . ARG A 1 247 ? 0.869 14.973 -11.100 1.00 67.38 247 ARG A CA 1
ATOM 1972 C C . ARG A 1 247 ? 1.715 14.207 -12.109 1.00 67.38 247 ARG A C 1
ATOM 1974 O O . ARG A 1 247 ? 1.204 13.337 -12.777 1.00 67.38 247 ARG A O 1
ATOM 1981 N N . ARG A 1 248 ? 3.025 14.458 -12.170 1.00 71.81 248 ARG A N 1
ATOM 1982 C CA . ARG A 1 248 ? 3.908 13.740 -13.103 1.00 71.81 248 ARG A CA 1
ATOM 1983 C C . ARG A 1 248 ? 4.119 12.268 -12.762 1.00 71.81 248 ARG A C 1
ATOM 1985 O O . ARG A 1 248 ? 4.377 11.500 -13.679 1.00 71.81 248 ARG A O 1
ATOM 1992 N N . ALA A 1 249 ? 4.060 11.899 -11.483 1.00 64.44 249 ALA A N 1
ATOM 1993 C CA . ALA A 1 249 ? 4.002 10.499 -11.077 1.00 64.44 249 ALA A CA 1
ATOM 1994 C C . ALA A 1 249 ? 2.710 9.851 -11.590 1.00 64.44 249 ALA A C 1
ATOM 1996 O O . ALA A 1 249 ? 2.815 8.859 -12.297 1.00 64.44 249 ALA A O 1
ATOM 1997 N N . ALA A 1 250 ? 1.548 10.467 -11.337 1.00 65.81 250 ALA A N 1
ATOM 1998 C CA . ALA A 1 250 ? 0.256 9.997 -11.848 1.00 65.81 250 ALA A CA 1
ATOM 1999 C C . ALA A 1 250 ? 0.259 9.863 -13.381 1.00 65.81 250 ALA A C 1
ATOM 2001 O O . ALA A 1 250 ? 0.037 8.777 -13.888 1.00 65.81 250 ALA A O 1
ATOM 2002 N N . ASP A 1 251 ? 0.674 10.905 -14.116 1.00 74.56 251 ASP A N 1
ATOM 2003 C CA . ASP A 1 251 ? 0.798 10.862 -15.586 1.00 74.56 251 ASP A CA 1
ATOM 2004 C C . ASP A 1 251 ? 1.754 9.740 -16.068 1.00 74.56 251 ASP A C 1
ATOM 2006 O O . ASP A 1 251 ? 1.750 9.335 -17.231 1.00 74.56 251 ASP A O 1
ATOM 2010 N N . GLY A 1 252 ? 2.710 9.327 -15.230 1.00 69.81 252 GLY A N 1
ATOM 2011 C CA . GLY A 1 252 ? 3.643 8.241 -15.525 1.00 69.81 252 GLY A CA 1
ATOM 2012 C C . GLY A 1 252 ? 3.016 6.863 -15.363 1.00 69.81 252 GLY A C 1
ATOM 2013 O O . GLY A 1 252 ? 3.277 5.993 -16.194 1.00 69.81 252 GLY A O 1
ATOM 2014 N N . ILE A 1 253 ? 2.212 6.690 -14.316 1.00 70.50 253 ILE A N 1
ATOM 2015 C CA . ILE A 1 253 ? 1.483 5.453 -14.045 1.00 70.50 253 ILE A CA 1
ATOM 2016 C C . ILE A 1 253 ? 0.365 5.277 -15.084 1.00 70.50 253 ILE A C 1
ATOM 2018 O O . ILE A 1 253 ? 0.345 4.237 -15.728 1.00 70.50 253 ILE A O 1
ATOM 2022 N N . GLU A 1 254 ? -0.378 6.333 -15.424 1.00 72.31 254 GLU A N 1
ATOM 2023 C CA . GLU A 1 254 ? -1.435 6.313 -16.455 1.00 72.31 254 GLU A CA 1
ATOM 2024 C C . GLU A 1 254 ? -0.920 5.874 -17.818 1.00 72.31 254 GLU A C 1
ATOM 2026 O O . GLU A 1 254 ? -1.415 4.923 -18.419 1.00 72.31 254 GLU A O 1
ATOM 2031 N N . ARG A 1 255 ? 0.174 6.485 -18.278 1.00 77.12 255 ARG A N 1
ATOM 2032 C CA . ARG A 1 255 ? 0.821 6.058 -19.526 1.00 77.12 255 ARG A CA 1
ATOM 2033 C C . ARG A 1 255 ? 1.333 4.623 -19.467 1.00 77.12 255 ARG A C 1
ATOM 2035 O O . ARG A 1 255 ? 1.501 4.000 -20.510 1.00 77.12 255 ARG A O 1
ATOM 2042 N N . THR A 1 256 ? 1.655 4.130 -18.273 1.00 71.75 256 THR A N 1
ATOM 2043 C CA . THR A 1 256 ? 2.081 2.744 -18.083 1.00 71.75 256 THR A CA 1
ATOM 2044 C C . THR A 1 256 ? 0.881 1.809 -18.149 1.00 71.75 256 THR A C 1
ATOM 2046 O O . THR A 1 256 ? 0.949 0.842 -18.898 1.00 71.75 256 THR A O 1
ATOM 2049 N N . ALA A 1 257 ? -0.218 2.112 -17.455 1.00 68.69 257 ALA A N 1
ATOM 2050 C CA . ALA A 1 257 ? -1.462 1.355 -17.540 1.00 68.69 257 ALA A CA 1
ATOM 2051 C C . ALA A 1 257 ? -1.960 1.275 -18.995 1.00 68.69 257 ALA A C 1
ATOM 2053 O O . ALA A 1 257 ? -2.167 0.180 -19.506 1.00 68.69 257 ALA A O 1
ATOM 2054 N N . GLU A 1 258 ? -2.006 2.402 -19.715 1.00 75.75 258 GLU A N 1
ATOM 2055 C CA . GLU A 1 258 ? -2.365 2.445 -21.144 1.00 75.75 258 GLU A CA 1
ATOM 2056 C C . GLU A 1 258 ? -1.452 1.588 -22.034 1.00 75.75 258 GLU A C 1
ATOM 2058 O O . GLU A 1 258 ? -1.901 1.054 -23.044 1.00 75.75 258 GLU A O 1
ATOM 2063 N N . ALA A 1 259 ? -0.165 1.476 -21.695 1.00 74.62 259 ALA A N 1
ATOM 2064 C CA . ALA A 1 259 ? 0.790 0.671 -22.453 1.00 74.62 259 ALA A CA 1
ATOM 2065 C C . ALA A 1 259 ? 0.713 -0.831 -22.129 1.00 74.62 259 ALA A C 1
ATOM 2067 O O . ALA A 1 259 ? 1.242 -1.638 -22.895 1.00 74.62 259 ALA A O 1
ATOM 2068 N N . LEU A 1 260 ? 0.122 -1.198 -20.988 1.00 77.38 260 LEU A N 1
ATOM 2069 C CA . LEU A 1 260 ? -0.048 -2.586 -20.550 1.00 77.38 260 LEU A CA 1
ATOM 2070 C C . LEU A 1 260 ? -1.413 -3.180 -20.955 1.00 77.38 260 LEU A C 1
ATOM 2072 O O . LEU A 1 260 ? -1.540 -4.406 -20.914 1.00 77.38 260 LEU A O 1
ATOM 2076 N N . ALA A 1 261 ? -2.382 -2.334 -21.330 1.00 73.75 261 ALA A N 1
ATOM 2077 C CA . ALA A 1 261 ? -3.719 -2.690 -21.824 1.00 73.75 261 ALA A CA 1
ATOM 2078 C C . ALA A 1 261 ? -3.699 -3.318 -23.230 1.00 73.75 261 ALA A C 1
ATOM 2080 O O . ALA A 1 261 ? -4.477 -4.273 -23.459 1.00 73.75 261 ALA A O 1
#

Foldseek 3Di:
DACCCQQPPPHLQALLNCLLVLLLLLVLLVLLCVLLVWDADCPVLSVVLSVCSNVRHLPDDPLNLLLLLLSLLLQLPQQLQLLLLADVVVSVVSVVSSLSNSLSSLCSNCSSVVQDDDDDVCNVVSNVSSCVVLVRFDFDHQQVADDPNHRLSVLLDDDDLLSRLLSSLLRLQLSLLSSSVRSCVRSVIGDDVVLSVLSNHFSSCVSSVVDVDDDLSSLSSLLSSLVVLVSLVVVCVVSVHPDPSSVSNSVSSVVSNVVSD

InterPro domains:
  IPR058429 Domain of unknown function DUF8116 [PF26426] (11-247)

Secondary structure (DSSP, 8-state):
--THHHHSTTTT-SHHHHHHHHHHHHHHHHHHHHHHT----HHHHHHHHHHHHHTT-----HHHHHHHHHHHHHHHHHHHHHHHHS-HHHHHHHHHHHHHHHHHHHHHHHHHTS----SHHHHHHT-HHHHHHTT---PPPGGGSEETTEEGGGTS--SSHHHHHHHHHHHHHHHHHHHHHHHHHHHT----HHHHHHHHHHHHHHHTTS-S---HHHHHHHHHHHS-HHHHHHHHHHTT---HHHHHHHHHHHHHHHHH-

Sequence (261 aa):
MTAAKLVGPRALRDPEDVEPYFRFGAEYVVDVADTMGWSHTLNGTVEEACEAMRNGRTDVRDDVETLIASVVVADAEYWHPIGRWLPRGYALLMRGLSHALRRKLLRLAGVYTGTYAGGAREFYRAHPSVRDALDAPVFSRPSDHTVDGVPATEHVTGLSLDAFARRTVLGDSVLHVEWYEYVAERVGVEYDAELCERARETSPVYFAGVRDELPEDVRELQHAMFCDDDWIRKFHDEYELRSVLFRRAADGIERTAEALA

pLDDT: mean 86.17, std 13.13, range [34.53, 98.25]

Radius of gyration: 17.79 Å; chains: 1; bounding box: 44×42×50 Å